Protein 2F9S (pdb70)

Solvent-accessible surface area: 12990 Å² total

B-factor: mean 15.51, std 6.54, range [7.56, 57.03]

Structure (mmCIF, N/CA/C/O backbone):
data_2F9S
#
_entry.id   2F9S
#
_cell.length_a   61.186
_cell.length_b   61.186
_cell.length_c   166.999
_cell.angle_alpha   90.00
_cell.angle_beta   90.00
_cell.angle_gamma   120.00
#
_symmetry.space_group_name_H-M   'P 65'
#
loop_
_entity.id
_entity.type
_entity.pdbx_description
1 polymer 'Thiol-disulfide oxidoreductase resA'
2 water water
#
loop_
_atom_site.group_PDB
_atom_site.id
_atom_site.type_symbol
_atom_site.label_atom_id
_atom_site.label_alt_id
_atom_site.label_comp_id
_atom_site.label_asym_id
_atom_site.label_entity_id
_atom_site.label_seq_id
_atom_site.pdbx_PDB_ins_code
_atom_site.Cartn_x
_atom_site.Cartn_y
_atom_site.Cartn_z
_atom_site.occupancy
_atom_site.B_iso_or_equiv
_atom_site.auth_seq_id
_atom_site.auth_comp_id
_atom_site.auth_asym_id
_atom_site.auth_atom_id
_atom_site.pdbx_PDB_model_num
ATOM 1 N N . GLU A 1 2 ? -12.006 26.239 20.302 1.00 25.35 38 GLU A N 1
ATOM 2 C CA . GLU A 1 2 ? -12.075 26.721 18.928 1.00 24.37 38 GLU A CA 1
ATOM 3 C C . GLU A 1 2 ? -12.327 25.575 17.955 1.00 23.13 38 GLU A C 1
ATOM 4 O O . GLU A 1 2 ? -11.975 24.427 18.242 1.00 24.35 38 GLU A O 1
ATOM 10 N N . GLY A 1 3 ? -12.925 25.873 16.823 1.00 21.50 39 GLY A N 1
ATOM 11 C CA . GLY A 1 3 ? -13.133 24.864 15.795 1.00 21.70 39 GLY A CA 1
ATOM 12 C C . GLY A 1 3 ? -14.329 23.975 16.047 1.00 22.30 39 GLY A C 1
ATOM 13 O O . GLY A 1 3 ? -15.019 24.092 17.071 1.00 23.23 39 GLY A O 1
ATOM 14 N N . SER A 1 4 ? -14.584 23.088 15.084 1.00 20.85 40 SER A N 1
ATOM 15 C CA . SER A 1 4 ? -15.605 22.057 15.194 1.00 22.19 40 SER A CA 1
ATOM 16 C C . SER A 1 4 ? -14.930 20.690 15.068 1.00 22.26 40 SER A C 1
ATOM 17 O O . SER A 1 4 ? -13.835 20.559 14.518 1.00 19.79 40 SER A O 1
ATOM 20 N N . ASP A 1 5 ? -15.591 19.651 15.554 1.00 24.60 41 ASP A N 1
ATOM 21 C CA . ASP A 1 5 ? -14.941 18.350 15.613 1.00 25.78 41 ASP A CA 1
ATOM 22 C C . ASP A 1 5 ? -14.796 17.763 14.210 1.00 23.82 41 ASP A C 1
ATOM 23 O O . ASP A 1 5 ? -15.761 17.772 13.447 1.00 24.34 41 ASP A O 1
ATOM 28 N N . ALA A 1 6 ? -13.579 17.310 13.880 1.00 20.79 42 ALA A N 1
ATOM 29 C CA . ALA A 1 6 ? -13.306 16.743 12.557 1.00 17.92 42 ALA A CA 1
ATOM 30 C C . ALA A 1 6 ? -13.754 15.285 12.569 1.00 16.38 42 ALA A C 1
ATOM 31 O O . ALA A 1 6 ? -13.236 14.499 13.379 1.00 17.50 42 ALA A O 1
ATOM 33 N N . PRO A 1 7 ? -14.697 14.910 11.712 1.00 15.25 43 PRO A N 1
ATOM 34 C CA . PRO A 1 7 ? -15.104 13.500 11.601 1.00 14.94 43 PRO A CA 1
ATOM 35 C C . PRO A 1 7 ? -13.903 12.585 11.372 1.00 14.94 43 PRO A C 1
ATOM 36 O O . PRO A 1 7 ? -13.106 12.784 10.440 1.00 15.45 43 PRO A O 1
ATOM 40 N N . ASN A 1 8 ? -13.787 11.569 12.211 1.00 15.19 44 ASN A N 1
ATOM 41 C CA . ASN A 1 8 ? -12.706 10.616 12.052 1.00 14.62 44 ASN A CA 1
ATOM 42 C C . ASN A 1 8 ? -13.002 9.747 10.848 1.00 14.12 44 ASN A C 1
ATOM 43 O O . ASN A 1 8 ? -14.153 9.592 10.435 1.00 15.86 44 ASN A O 1
ATOM 48 N N . PHE A 1 9 ? -11.950 9.209 10.254 1.00 12.52 45 PHE A N 1
ATOM 49 C CA . PHE A 1 9 ? -12.057 8.261 9.152 1.00 13.39 45 PHE A CA 1
ATOM 50 C C . PHE A 1 9 ? -10.838 7.360 9.105 1.00 13.01 45 PHE A C 1
ATOM 51 O O . PHE A 1 9 ? -9.792 7.717 9.642 1.00 12.39 45 PHE A O 1
ATOM 59 N N . VAL A 1 10 ? -10.978 6.233 8.425 1.00 13.44 46 VAL A N 1
ATOM 60 C CA . VAL A 1 10 ? -9.885 5.348 8.066 1.00 13.96 46 VAL A CA 1
ATOM 61 C C . VAL A 1 10 ? -9.994 5.086 6.565 1.00 14.32 46 VAL A C 1
ATOM 62 O O . VAL A 1 10 ? -11.022 4.598 6.102 1.00 15.60 46 VAL A O 1
ATOM 66 N N . LEU A 1 11 ? -8.956 5.421 5.801 1.00 12.79 47 LEU A N 1
ATOM 67 C CA . LEU A 1 11 ? -8.894 5.157 4.368 1.00 12.85 47 LEU A CA 1
ATOM 68 C C . LEU A 1 11 ? -7.529 4.617 4.001 1.00 13.86 47 LEU A C 1
ATOM 69 O O . LEU A 1 11 ? -6.600 4.822 4.742 1.00 15.59 47 LEU A O 1
ATOM 74 N N . GLU A 1 12 ? -7.434 3.933 2.868 1.00 13.92 48 GLU A N 1
ATOM 75 C CA . GLU A 1 12 ? -6.146 3.382 2.416 1.00 15.17 48 GLU A CA 1
ATOM 76 C C . GLU A 1 12 ? -5.440 4.289 1.415 1.00 13.10 48 GLU A C 1
ATOM 77 O O . GLU A 1 12 ? -6.085 4.953 0.635 1.00 14.58 48 GLU A O 1
ATOM 83 N N . ASP A 1 13 ? -4.110 4.256 1.410 1.00 14.39 49 ASP A N 1
ATOM 84 C CA . ASP A 1 13 ? -3.301 4.789 0.300 1.00 15.00 49 ASP A CA 1
ATOM 85 C C . ASP A 1 13 ? -3.210 3.803 -0.876 1.00 16.13 49 ASP A C 1
ATOM 86 O O . ASP A 1 13 ? -3.831 2.731 -0.835 1.00 15.58 49 ASP A O 1
ATOM 91 N N . THR A 1 14 ? -2.458 4.139 -1.932 1.00 15.83 50 THR A N 1
ATOM 92 C CA . THR A 1 14 ? -2.418 3.281 -3.128 1.00 16.86 50 THR A CA 1
ATOM 93 C C . THR A 1 14 ? -1.628 1.996 -2.904 1.00 17.02 50 THR A C 1
ATOM 94 O O . THR A 1 14 ? -1.678 1.097 -3.746 1.00 19.62 50 THR A O 1
ATOM 98 N N . ASN A 1 15 ? -0.908 1.916 -1.791 1.00 17.76 51 ASN A N 1
ATOM 99 C CA . ASN A 1 15 ? -0.242 0.679 -1.379 1.00 17.75 51 ASN A CA 1
ATOM 100 C C . ASN A 1 15 ? -1.019 -0.141 -0.351 1.00 18.17 51 ASN A C 1
ATOM 101 O O . ASN A 1 15 ? -0.484 -1.104 0.211 1.00 19.00 51 ASN A O 1
ATOM 106 N N . GLY A 1 16 ? -2.261 0.245 -0.081 1.00 17.75 52 GLY A N 1
ATOM 107 C CA . GLY A 1 16 ? -3.120 -0.474 0.841 1.00 18.01 52 GLY A CA 1
ATOM 108 C C . GLY A 1 16 ? -2.923 -0.178 2.309 1.00 18.07 52 GLY A C 1
ATOM 109 O O . GLY A 1 16 ? -3.564 -0.812 3.148 1.00 21.03 52 GLY A O 1
ATOM 110 N N . LYS A 1 17 ? -2.084 0.792 2.656 1.00 17.05 53 LYS A N 1
ATOM 111 C CA . LYS A 1 17 ? -1.867 1.172 4.038 1.00 17.41 53 LYS A CA 1
ATOM 112 C C . LYS A 1 17 ? -3.043 2.001 4.560 1.00 18.28 53 LYS A C 1
ATOM 113 O O . LYS A 1 17 ? -3.391 3.038 3.978 1.00 16.77 53 LYS A O 1
ATOM 119 N N . ARG A 1 18 ? -3.656 1.568 5.657 1.00 17.85 54 ARG A N 1
ATOM 120 C CA . ARG A 1 18 ? -4.727 2.317 6.304 1.00 18.61 54 ARG A CA 1
ATOM 121 C C . ARG A 1 18 ? -4.190 3.510 7.103 1.00 19.23 54 ARG A C 1
ATOM 122 O O . ARG A 1 18 ? -3.288 3.382 7.894 1.00 19.08 54 ARG A O 1
ATOM 130 N N . ILE A 1 19 ? -4.754 4.691 6.869 1.00 15.35 55 ILE A N 1
ATOM 131 C CA . ILE A 1 19 ? -4.463 5.934 7.579 1.00 15.72 55 ILE A CA 1
ATOM 132 C C . ILE A 1 19 ? -5.730 6.411 8.276 1.00 13.52 55 ILE A C 1
ATOM 133 O O . ILE A 1 19 ? -6.777 6.537 7.611 1.00 13.17 55 ILE A O 1
ATOM 138 N N . GLU A 1 20 ? -5.634 6.664 9.579 1.00 12.60 56 GLU A N 1
ATOM 139 C CA . GLU A 1 20 ? -6.758 7.090 10.406 1.00 13.21 56 GLU A CA 1
ATOM 140 C C . GLU A 1 20 ? -6.507 8.520 10.868 1.00 13.14 56 GLU A C 1
ATOM 141 O O . GLU A 1 20 ? -5.450 8.841 11.410 1.00 12.86 56 GLU A O 1
ATOM 147 N N . LEU A 1 21 ? -7.478 9.396 10.675 1.00 11.96 57 LEU A N 1
ATOM 148 C CA . LEU A 1 21 ? -7.287 10.803 10.950 1.00 12.50 57 LEU A CA 1
ATOM 149 C C . LEU A 1 21 ? -6.860 11.052 12.400 1.00 12.86 57 LEU A C 1
ATOM 150 O O . LEU A 1 21 ? -5.958 11.861 12.663 1.00 13.47 57 LEU A O 1
ATOM 155 N N . SER A 1 22 ? -7.491 10.385 13.352 1.00 13.72 58 SER A N 1
ATOM 156 C CA . SER A 1 22 ? -7.190 10.624 14.763 1.00 15.82 58 SER A CA 1
ATOM 157 C C . SER A 1 22 ? -5.748 10.239 15.108 1.00 14.53 58 SER A C 1
ATOM 158 O O . SER A 1 22 ? -5.205 10.722 16.112 1.00 14.72 58 SER A O 1
ATOM 161 N N . ASP A 1 23 ? -5.121 9.393 14.303 1.00 12.63 59 ASP A N 1
ATOM 162 C CA . ASP A 1 23 ? -3.709 9.045 14.496 1.00 13.35 59 ASP A CA 1
ATOM 163 C C . ASP A 1 23 ? -2.759 10.215 14.223 1.00 12.07 59 ASP A C 1
ATOM 164 O O . ASP A 1 23 ? -1.583 10.148 14.565 1.00 12.72 59 ASP A O 1
ATOM 169 N N . LEU A 1 24 ? -3.277 11.250 13.581 1.00 11.99 60 LEU A N 1
ATOM 170 C CA . LEU A 1 24 ? -2.516 12.464 13.292 1.00 11.79 60 LEU A CA 1
ATOM 171 C C . LEU A 1 24 ? -2.762 13.572 14.305 1.00 12.21 60 LEU A C 1
ATOM 172 O O . LEU A 1 24 ? -2.271 14.703 14.142 1.00 12.51 60 LEU A O 1
ATOM 177 N N . LYS A 1 25 ? -3.489 13.294 15.386 1.00 12.89 61 LYS A N 1
ATOM 178 C CA . LYS A 1 25 ? -3.629 14.283 16.445 1.00 15.26 61 LYS A CA 1
ATOM 179 C C . LYS A 1 25 ? -2.231 14.694 16.947 1.00 13.40 61 LYS A C 1
ATOM 180 O O . LYS A 1 25 ? -1.281 13.903 16.924 1.00 12.95 61 LYS A O 1
ATOM 191 N N . GLY A 1 26 ? -2.096 15.960 17.322 1.00 12.35 62 GLY A N 1
ATOM 192 C CA . GLY A 1 26 ? -0.826 16.532 17.726 1.00 12.25 62 GLY A CA 1
ATOM 193 C C . GLY A 1 26 ? -0.044 17.187 16.605 1.00 11.95 62 GLY A C 1
ATOM 194 O O . GLY A 1 26 ? 0.885 17.945 16.862 1.00 12.58 62 GLY A O 1
ATOM 195 N N . LYS A 1 27 ? -0.425 16.907 15.362 1.00 12.13 63 LYS A N 1
ATOM 196 C CA . LYS A 1 27 ? 0.090 17.608 14.195 1.00 11.81 63 LYS A CA 1
ATOM 197 C C . LYS A 1 27 ? -1.065 18.396 13.593 1.00 11.07 63 LYS A C 1
ATOM 198 O O . LYS A 1 27 ? -2.232 18.061 13.759 1.00 11.70 63 LYS A O 1
ATOM 208 N N . GLY 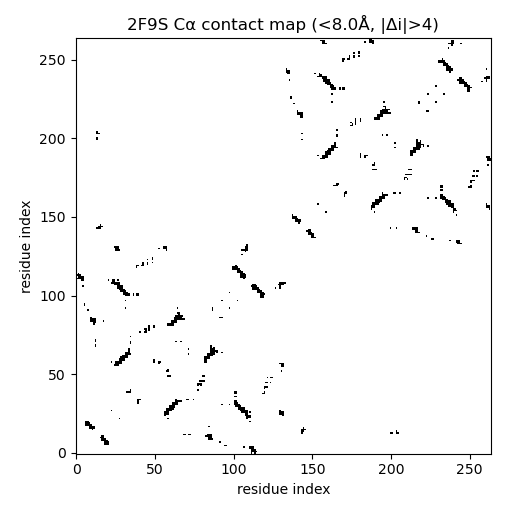A 1 28 ? -0.745 19.449 12.854 1.00 10.32 64 GLY A N 1
ATOM 209 C CA . GLY A 1 28 ? -1.737 20.093 12.011 1.00 10.47 64 GLY A CA 1
ATOM 210 C C . GLY A 1 28 ? -1.998 19.208 10.804 1.00 11.03 64 GLY A C 1
ATOM 211 O O . GLY A 1 28 ? -1.094 18.516 10.348 1.00 11.53 64 GLY A O 1
ATOM 212 N N . VAL A 1 29 ? -3.244 19.149 10.355 1.00 9.65 65 VAL A N 1
ATOM 213 C CA . VAL A 1 29 ? -3.594 18.379 9.167 1.00 10.01 65 VAL A CA 1
ATOM 214 C C . VAL A 1 29 ? -4.255 19.270 8.128 1.00 10.03 65 VAL A C 1
ATOM 215 O O . VAL A 1 29 ? -5.269 19.903 8.382 1.00 9.84 65 VAL A O 1
ATOM 219 N N . PHE A 1 30 ? -3.665 19.284 6.936 1.00 9.27 66 PHE A N 1
ATOM 220 C CA . PHE A 1 30 ? -4.176 19.927 5.747 1.00 9.12 66 PHE A CA 1
ATOM 221 C C . PHE A 1 30 ? -4.913 18.854 4.934 1.00 8.53 66 PHE A C 1
ATOM 222 O O . PHE A 1 30 ? -4.287 18.033 4.277 1.00 9.19 66 PHE A O 1
ATOM 230 N N . LEU A 1 31 ? -6.230 18.810 5.075 1.00 8.95 67 LEU A N 1
ATOM 231 C CA . LEU A 1 31 ? -7.089 17.754 4.547 1.00 9.32 67 LEU A CA 1
ATOM 232 C C . LEU A 1 31 ? -7.722 18.229 3.259 1.00 9.16 67 LEU A C 1
ATOM 233 O O . LEU A 1 31 ? -8.619 19.077 3.294 1.00 9.79 67 LEU A O 1
ATOM 238 N N . ASN A 1 32 ? -7.280 17.729 2.114 1.00 8.96 68 ASN A N 1
ATOM 239 C CA . ASN A 1 32 ? -7.652 18.251 0.797 1.00 9.42 68 ASN A CA 1
ATOM 240 C C . ASN A 1 32 ? -8.405 17.215 -0.003 1.00 9.80 68 ASN A C 1
ATOM 241 O O . ASN A 1 32 ? -7.866 16.106 -0.215 1.00 11.51 68 ASN A O 1
ATOM 246 N N . PHE A 1 33 ? -9.611 17.516 -0.443 1.00 9.36 69 PHE A N 1
ATOM 247 C CA . PHE A 1 33 ? -10.404 16.647 -1.306 1.00 9.15 69 PHE A CA 1
ATOM 248 C C . PHE A 1 33 ? -10.207 17.021 -2.759 1.00 9.54 69 PHE A C 1
ATOM 249 O O . PHE A 1 33 ? -10.315 18.184 -3.118 1.00 10.13 69 PHE A O 1
ATOM 257 N N . TRP A 1 34 ? -9.944 16.012 -3.592 1.00 9.30 70 TRP A N 1
ATOM 258 C CA . TRP A 1 34 ? -9.535 16.244 -4.973 1.00 8.64 70 TRP A CA 1
ATOM 259 C C . TRP A 1 34 ? -9.918 15.096 -5.906 1.00 9.42 70 TRP A C 1
ATOM 260 O O . TRP A 1 34 ? -10.212 14.001 -5.457 1.00 9.71 70 TRP A O 1
ATOM 271 N N . GLY A 1 35 ? -9.840 15.364 -7.200 1.00 9.45 71 GLY A N 1
ATOM 272 C CA . GLY A 1 35 ? -10.007 14.349 -8.240 1.00 9.27 71 GLY A CA 1
ATOM 273 C C . GLY A 1 35 ? -9.038 14.602 -9.384 1.00 10.03 71 GLY A C 1
ATOM 274 O O . GLY A 1 35 ? -8.610 15.742 -9.594 1.00 10.67 71 GLY A O 1
ATOM 275 N N . THR A 1 36 ? -8.712 13.565 -10.160 1.00 10.64 72 THR A N 1
ATOM 276 C CA . THR A 1 36 ? -7.646 13.682 -11.179 1.00 11.68 72 THR A CA 1
ATOM 277 C C . THR A 1 36 ? -8.055 14.528 -12.373 1.00 12.28 72 THR A C 1
ATOM 278 O O . THR A 1 36 ? -7.189 14.993 -13.112 1.00 14.18 72 THR A O 1
ATOM 282 N N . TRP A 1 37 ? -9.354 14.667 -12.578 1.00 12.19 73 TRP A N 1
ATOM 283 C CA A TRP A 1 37 ? -9.894 15.389 -13.716 0.50 13.88 73 TRP A CA 1
ATOM 284 C CA B TRP A 1 37 ? -9.921 15.418 -13.714 0.50 12.87 73 TRP A CA 1
ATOM 285 C C . TRP A 1 37 ? -10.020 16.897 -13.427 1.00 14.42 73 TRP A C 1
ATOM 286 O O . TRP A 1 37 ? -10.271 17.684 -14.344 1.00 15.89 73 TRP A O 1
ATOM 307 N N . CYS A 1 38 ? -9.854 17.275 -12.157 1.00 13.80 74 CYS A N 1
ATOM 308 C CA . CYS A 1 38 ? -10.180 18.605 -11.660 1.00 15.24 74 CYS A CA 1
ATOM 309 C C . CYS A 1 38 ? -9.063 19.611 -11.905 1.00 15.32 74 CYS A C 1
ATOM 310 O O . CYS A 1 38 ? -8.008 19.525 -11.299 1.00 14.48 74 CYS A O 1
ATOM 315 N N . GLU A 1 39 ? -9.306 20.569 -12.795 1.00 15.07 75 GLU A N 1
ATOM 316 C CA . GLU A 1 39 ? -8.311 21.575 -13.140 1.00 15.43 75 GLU A CA 1
ATOM 317 C C . GLU A 1 39 ? -7.877 22.415 -11.945 1.00 14.24 75 GLU A C 1
ATOM 318 O O . GLU A 1 39 ? -6.676 22.579 -11.759 1.00 13.48 75 GLU A O 1
ATOM 329 N N . PRO A 1 40 ? -8.802 22.942 -11.137 1.00 13.85 76 PRO A N 1
ATOM 330 C CA . PRO A 1 40 ? -8.368 23.687 -9.942 1.00 14.91 76 PRO A CA 1
ATOM 331 C C . PRO A 1 40 ? -7.560 22.843 -8.963 1.00 15.08 76 PRO A C 1
ATOM 332 O O . PRO A 1 40 ? -6.741 23.390 -8.223 1.00 15.61 76 PRO A O 1
ATOM 336 N N . CYS A 1 41 ? -7.764 21.525 -8.958 1.00 14.70 77 CYS A N 1
ATOM 337 C CA . CYS A 1 41 ? -6.926 20.647 -8.143 1.00 15.80 77 CYS A CA 1
ATOM 338 C C . CYS A 1 41 ? -5.534 20.508 -8.734 1.00 14.87 77 CYS A C 1
ATOM 339 O O . CYS A 1 41 ? -4.545 20.620 -8.029 1.00 15.83 77 CYS A O 1
ATOM 342 N N . LYS A 1 42 ? -5.442 20.250 -10.041 1.00 14.44 78 LYS A N 1
ATOM 343 C CA . LYS A 1 42 ? -4.154 20.147 -10.726 1.00 15.22 78 LYS A CA 1
ATOM 344 C C . LYS A 1 42 ? -3.291 21.399 -10.553 1.00 14.93 78 LYS A C 1
ATOM 345 O O . LYS A 1 42 ? -2.067 21.306 -10.453 1.00 16.55 78 LYS A O 1
ATOM 351 N N . LYS A 1 43 ? -3.921 22.565 -10.546 1.00 14.12 79 LYS A N 1
ATOM 352 C CA . LYS A 1 43 ? -3.176 23.818 -10.426 1.00 15.11 79 LYS A CA 1
ATOM 353 C C . LYS A 1 43 ? -2.490 23.907 -9.059 1.00 14.99 79 LYS A C 1
ATOM 354 O O . LYS A 1 43 ? -1.350 24.363 -8.955 1.00 14.69 79 LYS A O 1
ATOM 364 N N . GLU A 1 44 ? -3.156 23.443 -8.011 1.00 12.93 80 GLU A N 1
ATOM 365 C CA . GLU A 1 44 ? -2.624 23.644 -6.661 1.00 13.33 80 GLU A CA 1
ATOM 366 C C . GLU A 1 44 ? -1.720 22.518 -6.148 1.00 11.59 80 GLU A C 1
ATOM 367 O O . GLU A 1 44 ? -0.960 22.723 -5.204 1.00 11.14 80 GLU A O 1
ATOM 373 N N . PHE A 1 45 ? -1.770 21.328 -6.751 1.00 11.63 81 PHE A N 1
ATOM 374 C CA . PHE A 1 45 ? -0.931 20.237 -6.288 1.00 12.32 81 PHE A CA 1
ATOM 375 C C . PHE A 1 45 ? 0.587 20.526 -6.244 1.00 13.11 81 PHE A C 1
ATOM 376 O O . PHE A 1 45 ? 1.232 20.173 -5.264 1.00 12.34 81 PHE A O 1
ATOM 384 N N . PRO A 1 46 ? 1.162 21.138 -7.281 1.00 14.26 82 PRO A N 1
ATOM 385 C CA . PRO A 1 46 ? 2.581 21.540 -7.227 1.00 13.45 82 PRO A CA 1
ATOM 386 C C . PRO A 1 46 ? 2.911 22.472 -6.060 1.00 13.25 82 PRO A C 1
ATOM 387 O O . PRO A 1 46 ? 3.994 22.367 -5.463 1.00 14.26 82 PRO A O 1
ATOM 391 N N . TYR A 1 47 ? 1.980 23.361 -5.735 1.00 11.78 83 TYR A N 1
ATOM 392 C CA . TYR A 1 47 ? 2.152 24.291 -4.620 1.00 11.24 83 TYR A CA 1
ATOM 393 C C . TYR A 1 47 ? 2.152 23.560 -3.277 1.00 10.69 83 TYR A C 1
ATOM 394 O O . TYR A 1 47 ? 2.962 23.849 -2.393 1.00 10.99 83 TYR A O 1
ATOM 414 N N . ALA A 1 49 ? 3.013 20.454 -2.812 1.00 11.36 85 ALA A N 1
ATOM 415 C CA . ALA A 1 49 ? 4.267 19.699 -2.729 1.00 12.59 85 ALA A CA 1
ATOM 416 C C . ALA A 1 49 ? 5.434 20.586 -2.324 1.00 13.34 85 ALA A C 1
ATOM 417 O O . ALA A 1 49 ? 6.243 20.190 -1.480 1.00 13.76 85 ALA A O 1
ATOM 419 N N . ASN A 1 50 ? 5.510 21.779 -2.908 1.00 12.31 86 ASN A N 1
ATOM 420 C CA . ASN A 1 50 ? 6.605 22.704 -2.593 1.00 13.90 86 ASN A CA 1
ATOM 421 C C . ASN A 1 50 ? 6.575 23.117 -1.130 1.00 13.46 86 ASN A C 1
ATOM 422 O O . ASN A 1 50 ? 7.612 23.177 -0.473 1.00 15.55 86 ASN A O 1
ATOM 431 N N . GLN A 1 51 ? 5.392 23.456 -0.631 1.00 12.16 87 GLN A N 1
ATOM 432 C CA . GLN A 1 51 ? 5.238 23.852 0.762 1.00 12.34 87 GLN A CA 1
ATOM 433 C C . GLN A 1 51 ? 5.400 22.710 1.756 1.00 12.99 87 GLN A C 1
ATOM 434 O O . GLN A 1 51 ? 5.837 22.935 2.886 1.00 14.37 87 GLN A O 1
ATOM 440 N N . TYR A 1 52 ? 5.051 21.491 1.354 1.00 13.64 88 TYR A N 1
ATOM 441 C CA . TYR A 1 52 ? 5.224 20.330 2.220 1.00 13.71 88 TYR A CA 1
ATOM 442 C C . TYR A 1 52 ? 6.694 20.160 2.598 1.00 16.22 88 TYR A C 1
ATOM 443 O O . TYR A 1 52 ? 6.994 19.791 3.710 1.00 16.78 88 TYR A O 1
ATOM 452 N N . LYS A 1 53 ? 7.599 20.490 1.684 1.00 17.38 89 LYS A N 1
ATOM 453 C CA . LYS A 1 53 ? 9.034 20.430 1.993 1.00 18.45 89 LYS A CA 1
ATOM 454 C C . LYS A 1 53 ? 9.434 21.304 3.189 1.00 19.45 89 LYS A C 1
ATOM 455 O O . LYS A 1 53 ? 10.397 20.987 3.888 1.00 20.05 89 LYS A O 1
ATOM 461 N N . HIS A 1 54 ? 8.715 22.404 3.403 1.00 18.80 90 HIS A N 1
ATOM 462 C CA . HIS A 1 54 ? 8.988 23.370 4.476 1.00 18.81 90 HIS A CA 1
ATOM 463 C C . HIS A 1 54 ? 8.267 23.058 5.794 1.00 18.57 90 HIS A C 1
ATOM 464 O O . HIS A 1 54 ? 8.762 23.384 6.870 1.00 19.66 90 HIS A O 1
ATOM 471 N N . PHE A 1 55 ? 7.079 22.457 5.709 1.00 16.05 91 PHE A N 1
ATOM 472 C CA . PHE A 1 55 ? 6.194 22.309 6.869 1.00 15.85 91 PHE A CA 1
ATOM 473 C C . PHE A 1 55 ? 6.151 20.914 7.536 1.00 16.20 91 PHE A C 1
ATOM 474 O O . PHE A 1 55 ? 5.705 20.802 8.684 1.00 16.88 91 PHE A O 1
ATOM 482 N N . LYS A 1 56 ? 6.616 19.865 6.866 1.00 18.14 92 LYS A N 1
ATOM 483 C CA . LYS A 1 56 ? 6.667 18.547 7.541 1.00 19.69 92 LYS A CA 1
ATOM 484 C C . LYS A 1 56 ? 7.464 18.592 8.857 1.00 18.84 92 LYS A C 1
ATOM 485 O O . LYS A 1 56 ? 7.033 18.028 9.868 1.00 19.02 92 LYS A O 1
ATOM 496 N N . SER A 1 57 ? 8.603 19.285 8.850 1.00 17.35 93 SER A N 1
ATOM 497 C CA . SER A 1 57 ? 9.460 19.430 10.039 1.00 16.47 93 SER A CA 1
ATOM 498 C C . SER A 1 57 ? 8.934 20.419 11.093 1.00 15.08 93 SER A C 1
ATOM 499 O O . SER A 1 57 ? 9.521 20.594 12.154 1.00 14.10 93 SER A O 1
ATOM 502 N N . GLN A 1 58 ? 7.812 21.064 10.792 1.00 13.55 94 GLN A N 1
ATOM 503 C CA . GLN A 1 58 ? 7.112 21.900 11.740 1.00 14.02 94 GLN A CA 1
ATOM 504 C C . GLN A 1 58 ? 5.841 21.234 12.263 1.00 12.01 94 GLN A C 1
ATOM 505 O O . GLN A 1 58 ? 5.056 21.872 12.969 1.00 13.50 94 GLN A O 1
ATOM 511 N N . GLY A 1 59 ? 5.647 19.960 11.936 1.00 12.23 95 GLY A N 1
ATOM 512 C CA . GLY A 1 59 ? 4.517 19.210 12.447 1.00 12.36 95 GLY A CA 1
ATOM 513 C C . GLY A 1 59 ? 3.196 19.401 11.731 1.00 11.45 95 GLY A C 1
ATOM 514 O O . GLY A 1 59 ? 2.154 19.272 12.357 1.00 12.06 95 GLY A O 1
ATOM 515 N N . VAL A 1 60 ? 3.238 19.652 10.426 1.00 10.82 96 VAL A N 1
ATOM 516 C CA . VAL A 1 60 ? 2.035 19.665 9.584 1.00 10.96 96 VAL A CA 1
ATOM 517 C C . VAL A 1 60 ? 2.076 18.459 8.647 1.00 10.96 96 VAL A C 1
ATOM 518 O O . VAL A 1 60 ? 3.111 18.146 8.046 1.00 14.14 96 VAL A O 1
ATOM 522 N N . GLU A 1 61 ? 0.946 17.769 8.550 1.00 10.03 97 GLU A N 1
ATOM 523 C CA . GLU A 1 61 ? 0.769 16.675 7.615 1.00 12.73 97 GLU A CA 1
ATOM 524 C C . GLU A 1 61 ? -0.294 17.041 6.597 1.00 11.84 97 GLU A C 1
ATOM 525 O O . GLU A 1 61 ? -1.226 17.750 6.930 1.00 12.39 97 GLU A O 1
ATOM 531 N N . ILE A 1 62 ? -0.123 16.615 5.351 1.00 10.90 98 ILE A N 1
ATOM 532 C CA . ILE A 1 62 ? -1.179 16.676 4.349 1.00 11.55 98 ILE A CA 1
ATOM 533 C C . ILE A 1 62 ? -1.838 15.324 4.233 1.00 11.23 98 ILE A C 1
ATOM 534 O O . ILE A 1 62 ? -1.150 14.283 4.208 1.00 12.60 98 ILE A O 1
ATOM 539 N N . VAL A 1 63 ? -3.145 15.292 4.136 1.00 10.32 99 VAL A N 1
ATOM 540 C CA . VAL A 1 63 ? -3.870 14.083 3.745 1.00 9.94 99 VAL A CA 1
ATOM 541 C C . VAL A 1 63 ? -4.736 14.498 2.564 1.00 10.07 99 VAL A C 1
ATOM 542 O O . VAL A 1 63 ? -5.688 15.281 2.703 1.00 10.09 99 VAL A O 1
ATOM 546 N N . ALA A 1 64 ? -4.384 14.023 1.368 1.00 9.25 100 ALA A N 1
ATOM 547 C CA . ALA A 1 64 ? -5.092 14.373 0.153 1.00 9.26 100 ALA A CA 1
ATOM 548 C C . ALA A 1 64 ? -6.035 13.235 -0.198 1.00 9.10 100 ALA A C 1
ATOM 549 O O . ALA A 1 64 ? -5.594 12.160 -0.634 1.00 10.01 100 ALA A O 1
ATOM 551 N N . VAL A 1 65 ? -7.325 13.455 0.003 1.00 8.98 101 VAL A N 1
ATOM 552 C CA . VAL A 1 65 ? -8.370 12.439 -0.161 1.00 9.49 101 VAL A CA 1
ATOM 553 C C . VAL A 1 65 ? -8.892 12.484 -1.585 1.00 9.32 101 VAL A C 1
ATOM 554 O O . VAL A 1 65 ? -9.544 13.460 -1.992 1.00 9.44 101 VAL A O 1
ATOM 558 N N . ASN A 1 66 ? -8.582 11.445 -2.355 1.00 9.48 102 ASN A N 1
ATOM 559 C CA . ASN A 1 66 ? -9.092 11.314 -3.695 1.00 9.72 102 ASN A CA 1
ATOM 560 C C . ASN A 1 66 ? -10.550 10.846 -3.672 1.00 9.20 102 ASN A C 1
ATOM 561 O O . ASN A 1 66 ? -10.882 9.887 -2.975 1.00 10.66 102 ASN A O 1
ATOM 566 N N . VAL A 1 67 ? -11.377 11.482 -4.486 1.00 10.44 103 VAL A N 1
ATOM 567 C CA . VAL A 1 67 ? -12.807 11.198 -4.500 1.00 11.77 103 VAL A CA 1
ATOM 568 C C . VAL A 1 67 ? -13.132 10.126 -5.545 1.00 12.32 103 VAL A C 1
ATOM 569 O O . VAL A 1 67 ? -13.343 10.432 -6.725 1.00 15.12 103 VAL A O 1
ATOM 576 N N . GLY A 1 68 ? -13.079 8.871 -5.117 1.00 12.17 104 GLY A N 1
ATOM 577 C CA . GLY A 1 68 ? -13.698 7.776 -5.843 1.00 13.06 104 GLY A CA 1
ATOM 578 C C . GLY A 1 68 ? -12.915 7.075 -6.932 1.00 12.10 104 GLY A C 1
ATOM 579 O O . GLY A 1 68 ? -13.410 6.086 -7.478 1.00 12.57 104 GLY A O 1
ATOM 580 N N . GLU A 1 69 ? -11.714 7.519 -7.257 1.00 10.46 105 GLU A N 1
ATOM 581 C CA . GLU A 1 69 ? -10.954 6.956 -8.377 1.00 10.64 105 GLU A CA 1
ATOM 582 C C . GLU A 1 69 ? -10.086 5.755 -7.979 1.00 11.19 105 GLU A C 1
ATOM 583 O O . GLU A 1 69 ? -9.953 5.448 -6.799 1.00 12.76 105 GLU A O 1
ATOM 589 N N . SER A 1 70 ? -9.558 5.060 -8.983 1.00 10.51 106 SER A N 1
ATOM 590 C CA . SER A 1 70 ? -8.829 3.810 -8.783 1.00 10.24 106 SER A CA 1
ATOM 591 C C . SER A 1 70 ? -7.396 4.028 -8.323 1.00 11.33 106 SER A C 1
ATOM 592 O O . SER A 1 70 ? -6.829 5.103 -8.489 1.00 11.25 106 SER A O 1
ATOM 595 N N . LYS A 1 71 ? -6.778 2.971 -7.831 1.00 11.72 107 LYS A N 1
ATOM 596 C CA . LYS A 1 71 ? -5.392 3.005 -7.439 1.00 11.83 107 LYS A CA 1
ATOM 597 C C . LYS A 1 71 ? -4.499 3.427 -8.596 1.00 11.52 107 LYS A C 1
ATOM 598 O O . LYS A 1 71 ? -3.579 4.242 -8.394 1.00 11.25 107 LYS A O 1
ATOM 604 N N . ILE A 1 72 ? -4.677 2.890 -9.800 1.00 10.29 108 ILE A N 1
ATOM 605 C CA . ILE A 1 72 ? -3.789 3.243 -10.889 1.00 10.07 108 ILE A CA 1
ATOM 606 C C . ILE A 1 72 ? -3.971 4.700 -11.305 1.00 9.58 108 ILE A C 1
ATOM 607 O O . ILE A 1 72 ? -3.002 5.387 -11.612 1.00 10.15 108 ILE A O 1
ATOM 612 N N . ALA A 1 73 ? -5.207 5.177 -11.357 1.00 9.82 109 ALA A N 1
ATOM 613 C CA . ALA A 1 73 ? -5.433 6.565 -11.749 1.00 8.91 109 ALA A CA 1
ATOM 614 C C . ALA A 1 73 ? -4.754 7.508 -10.742 1.00 8.91 109 ALA A C 1
ATOM 615 O O . ALA A 1 73 ? -4.101 8.481 -11.123 1.00 8.37 109 ALA A O 1
ATOM 617 N N . VAL A 1 74 ? -4.875 7.195 -9.464 1.00 8.79 110 VAL A N 1
ATOM 618 C CA . VAL A 1 74 ? -4.290 8.022 -8.412 1.00 9.44 110 VAL A CA 1
ATOM 619 C C . VAL A 1 74 ? -2.771 7.914 -8.419 1.00 8.85 110 VAL A C 1
ATOM 620 O O . VAL A 1 74 ? -2.065 8.929 -8.316 1.00 8.84 110 VAL A O 1
ATOM 624 N N . HIS A 1 75 ? -2.218 6.709 -8.585 1.00 8.64 111 HIS A N 1
ATOM 625 C CA . HIS A 1 75 ? -0.782 6.511 -8.716 1.00 8.27 111 HIS A CA 1
ATOM 626 C C . HIS A 1 75 ? -0.226 7.386 -9.845 1.00 7.80 111 HIS A C 1
ATOM 627 O O . HIS A 1 75 ? 0.788 8.081 -9.697 1.00 7.68 111 HIS A O 1
ATOM 634 N N . ASN A 1 76 ? -0.834 7.303 -11.028 1.00 8.03 112 ASN A N 1
ATOM 635 C CA . ASN A 1 76 ? -0.346 8.047 -12.177 1.00 7.56 112 ASN A CA 1
ATOM 636 C C . ASN A 1 76 ? -0.359 9.548 -11.931 1.00 7.57 112 ASN A C 1
ATOM 637 O O . ASN A 1 76 ? 0.594 10.248 -12.289 1.00 7.96 112 ASN A O 1
ATOM 642 N N . PHE A 1 77 ? -1.423 10.032 -11.308 1.00 8.19 113 PHE A N 1
ATOM 643 C CA . PHE A 1 77 ? -1.520 11.448 -10.959 1.00 8.56 113 PHE A CA 1
ATOM 644 C C . PHE A 1 77 ? -0.400 11.857 -9.996 1.00 8.45 113 PHE A C 1
ATOM 645 O O . PHE A 1 77 ? 0.277 12.876 -10.178 1.00 8.82 113 PHE A O 1
ATOM 661 N N . LYS A 1 79 ? 2.492 10.539 -9.460 1.00 8.11 115 LYS A N 1
ATOM 662 C CA . LYS A 1 79 ? 3.786 10.557 -10.128 1.00 9.13 115 LYS A CA 1
ATOM 663 C C . LYS A 1 79 ? 3.937 11.753 -11.056 1.00 8.73 115 LYS A C 1
ATOM 664 O O . LYS A 1 79 ? 5.003 12.349 -11.133 1.00 9.78 115 LYS A O 1
ATOM 670 N N . SER A 1 80 ? 2.869 12.113 -11.747 1.00 9.43 116 SER A N 1
ATOM 671 C CA . SER A 1 80 ? 2.885 13.237 -12.695 1.00 11.29 116 SER A CA 1
ATOM 672 C C . SER A 1 80 ? 3.062 14.577 -11.990 1.00 11.00 116 SER A C 1
ATOM 673 O O . SER A 1 80 ? 3.664 15.482 -12.540 1.00 13.08 116 SER A O 1
ATOM 676 N N . TYR A 1 81 ? 2.567 14.691 -10.763 1.00 11.35 117 TYR A N 1
ATOM 677 C CA . TYR A 1 81 ? 2.557 15.965 -10.039 1.00 13.22 117 TYR A CA 1
ATOM 678 C C . TYR A 1 81 ? 3.556 16.028 -8.890 1.00 13.51 117 TYR A C 1
ATOM 679 O O . TYR A 1 81 ? 3.548 16.996 -8.121 1.00 16.75 117 TYR A O 1
ATOM 688 N N . GLY A 1 82 ? 4.440 15.041 -8.790 1.00 12.95 118 GLY A N 1
ATOM 689 C CA . GLY A 1 82 ? 5.521 15.050 -7.819 1.00 12.49 118 GLY A CA 1
ATOM 690 C C . GLY A 1 82 ? 5.054 14.999 -6.371 1.00 12.17 118 GLY A C 1
ATOM 691 O O . GLY A 1 82 ? 5.625 15.663 -5.502 1.00 13.32 118 GLY A O 1
ATOM 692 N N . VAL A 1 83 ? 4.044 14.179 -6.105 1.00 11.06 119 VAL A N 1
ATOM 693 C CA . VAL A 1 83 ? 3.433 14.097 -4.787 1.00 11.41 119 VAL A CA 1
ATOM 694 C C . VAL A 1 83 ? 4.314 13.369 -3.786 1.00 13.41 119 VAL A C 1
ATOM 695 O O . VAL A 1 83 ? 4.630 12.187 -3.967 1.00 16.97 119 VAL A O 1
ATOM 699 N N . ASN A 1 84 ? 4.649 14.081 -2.720 1.00 12.12 120 ASN A N 1
ATOM 700 C CA A ASN A 1 84 ? 5.526 13.559 -1.674 0.20 12.64 120 ASN A CA 1
ATOM 701 C CA B ASN A 1 84 ? 5.552 13.662 -1.670 0.80 13.42 120 ASN A CA 1
ATOM 702 C C . ASN A 1 84 ? 4.841 13.512 -0.322 1.00 12.75 120 ASN A C 1
ATOM 703 O O . ASN A 1 84 ? 5.496 13.382 0.711 1.00 16.73 120 ASN A O 1
ATOM 712 N N . PHE A 1 85 ? 3.511 13.588 -0.327 1.00 10.55 121 PHE A N 1
ATOM 713 C CA . PHE A 1 85 ? 2.698 13.572 0.895 1.00 10.41 121 PHE A CA 1
ATOM 714 C C . PHE A 1 85 ? 1.628 12.484 0.821 1.00 9.44 121 PHE A C 1
ATOM 715 O O . PHE A 1 85 ? 1.341 11.970 -0.265 1.00 10.79 121 PHE A O 1
ATOM 723 N N . PRO A 1 86 ? 1.013 12.129 1.944 1.00 9.47 122 PRO A N 1
ATOM 724 C CA . PRO A 1 86 ? -0.015 11.091 1.955 1.00 10.02 122 PRO A CA 1
ATOM 725 C C . PRO A 1 86 ? -1.225 11.375 1.075 1.00 10.14 122 PRO A C 1
ATOM 726 O O . PRO A 1 86 ? -1.792 12.461 1.141 1.00 9.97 122 PRO A O 1
ATOM 730 N N . VAL A 1 87 ? -1.637 10.372 0.314 1.00 10.20 123 VAL A N 1
ATOM 731 C CA . VAL A 1 87 ? -2.819 10.401 -0.517 1.00 9.35 123 VAL A CA 1
ATOM 732 C C . VAL A 1 87 ? -3.638 9.181 -0.179 1.00 9.65 123 VAL A C 1
ATOM 733 O O . VAL A 1 87 ? -3.095 8.079 -0.163 1.00 11.21 123 VAL A O 1
ATOM 737 N N . VAL A 1 88 ? -4.919 9.348 0.092 1.00 9.43 124 VAL A N 1
ATOM 738 C CA . VAL A 1 88 ? -5.812 8.231 0.416 1.00 10.14 124 VAL A CA 1
ATOM 739 C C . VAL A 1 88 ? -6.999 8.199 -0.533 1.00 10.85 124 VAL A C 1
ATOM 740 O O . VAL A 1 88 ? -7.328 9.177 -1.186 1.00 11.21 124 VAL A O 1
ATOM 744 N N . LEU A 1 89 ? -7.633 7.037 -0.601 1.00 11.70 125 LEU A N 1
ATOM 745 C CA . LEU A 1 89 ? -8.685 6.762 -1.575 1.00 12.01 125 LEU A CA 1
ATOM 746 C C . LEU A 1 89 ? -10.065 6.672 -0.912 1.00 11.42 125 LEU A C 1
ATOM 747 O O . LEU A 1 89 ? -10.357 5.698 -0.188 1.00 13.61 125 LEU A O 1
ATOM 756 N N . ASP A 1 90 ? -10.910 7.673 -1.132 1.00 12.37 126 ASP A N 1
ATOM 757 C CA . ASP A 1 90 ? -12.297 7.653 -0.652 1.00 12.80 126 ASP A CA 1
ATOM 758 C C . ASP A 1 90 ? -13.137 6.929 -1.702 1.00 13.67 126 ASP A C 1
ATOM 759 O O . ASP A 1 90 ? -13.907 7.525 -2.451 1.00 14.89 126 ASP A O 1
ATOM 764 N N . THR A 1 91 ? -12.981 5.626 -1.718 1.00 15.35 127 THR A N 1
ATOM 765 C CA . THR A 1 91 ? -13.476 4.816 -2.814 1.00 17.14 127 THR A CA 1
ATOM 766 C C . THR A 1 91 ? -14.999 4.850 -2.962 1.00 17.58 127 THR A C 1
ATOM 767 O O . THR A 1 91 ? -15.515 4.794 -4.092 1.00 18.95 127 THR A O 1
ATOM 773 N N . ASP A 1 92 ? -15.712 4.948 -1.847 1.00 17.88 128 ASP A N 1
ATOM 774 C CA . ASP A 1 92 ? -17.183 4.966 -1.883 1.00 18.76 128 ASP A CA 1
ATOM 775 C C . ASP A 1 92 ? -17.800 6.302 -1.469 1.00 18.89 128 ASP A C 1
ATOM 776 O O . ASP A 1 92 ? -18.982 6.371 -1.164 1.00 19.34 128 ASP A O 1
ATOM 785 N N . ARG A 1 93 ? -16.986 7.355 -1.453 1.00 17.24 129 ARG A N 1
ATOM 786 C CA . ARG A 1 93 ? -17.427 8.716 -1.125 1.00 18.93 129 ARG A CA 1
ATOM 787 C C . ARG A 1 93 ? -17.971 8.874 0.298 1.00 16.87 129 ARG A C 1
ATOM 788 O O . ARG A 1 93 ? -18.628 9.858 0.597 1.00 16.96 129 ARG A O 1
ATOM 796 N N . GLN A 1 94 ? -17.658 7.962 1.210 1.00 16.62 130 GLN A N 1
ATOM 797 C CA . GLN A 1 94 ? -18.181 8.076 2.570 1.00 17.96 130 GLN A CA 1
ATOM 798 C C . GLN A 1 94 ? -17.546 9.251 3.306 1.00 15.68 130 GLN A C 1
ATOM 799 O O . GLN A 1 94 ? -18.201 9.923 4.087 1.00 15.62 130 GLN A O 1
ATOM 805 N N . VAL A 1 95 ? -16.265 9.486 3.081 1.00 14.16 131 VAL A N 1
ATOM 806 C CA . VAL A 1 95 ? -15.597 10.579 3.776 1.00 13.64 131 VAL A CA 1
ATOM 807 C C . VAL A 1 95 ? -15.978 11.933 3.166 1.00 13.75 131 VAL A C 1
ATOM 808 O O . VAL A 1 95 ? -16.180 12.904 3.891 1.00 12.80 131 VAL A O 1
ATOM 812 N N . LEU A 1 96 ? -16.106 11.997 1.847 1.00 12.55 132 LEU A N 1
ATOM 813 C CA . LEU A 1 96 ? -16.672 13.161 1.177 1.00 14.08 132 LEU A CA 1
ATOM 814 C C . LEU A 1 96 ? -18.000 13.530 1.809 1.00 14.01 132 LEU A C 1
ATOM 815 O O . LEU A 1 96 ? -18.268 14.694 2.118 1.00 14.02 132 LEU A O 1
ATOM 820 N N . ASP A 1 97 ? -18.857 12.537 1.994 1.00 14.71 133 ASP A N 1
ATOM 821 C CA . ASP A 1 97 ? -20.169 12.793 2.584 1.00 15.34 133 ASP A CA 1
ATOM 822 C C . ASP A 1 97 ? -20.087 13.236 4.044 1.00 14.55 133 ASP A C 1
ATOM 823 O O . ASP A 1 97 ? -20.798 14.151 4.448 1.00 15.09 133 ASP A O 1
ATOM 828 N N . ALA A 1 98 ? -19.206 12.632 4.820 1.00 14.31 134 ALA A N 1
ATOM 829 C CA . ALA A 1 98 ? -19.010 13.004 6.213 1.00 14.74 134 ALA A CA 1
ATOM 830 C C . ALA A 1 98 ? -18.551 14.448 6.376 1.00 15.23 134 ALA A C 1
ATOM 831 O O . ALA A 1 98 ? -18.870 15.099 7.385 1.00 16.74 134 ALA A O 1
ATOM 833 N N . TYR A 1 99 ? -17.775 14.940 5.403 1.00 13.25 135 TYR A N 1
ATOM 834 C CA . TYR A 1 99 ? -17.264 16.307 5.424 1.00 12.59 135 TYR A CA 1
ATOM 835 C C . TYR A 1 99 ? -18.163 17.277 4.657 1.00 12.55 135 TYR A C 1
ATOM 836 O O . TYR A 1 99 ? -17.875 18.477 4.588 1.00 13.35 135 TYR A O 1
ATOM 845 N N . ASP A 1 100 ? -19.271 16.773 4.118 1.00 12.92 136 ASP A N 1
ATOM 846 C CA . ASP A 1 100 ? -20.237 17.587 3.383 1.00 13.66 136 ASP A CA 1
ATOM 847 C C . ASP A 1 100 ? -19.581 18.375 2.250 1.00 13.03 136 ASP A C 1
ATOM 848 O O . ASP A 1 100 ? -19.870 19.558 2.031 1.00 14.39 136 ASP A O 1
ATOM 853 N N . VAL A 1 101 ? -18.702 17.707 1.514 1.00 13.15 137 VAL A N 1
ATOM 854 C CA . VAL A 1 101 ? -17.962 18.343 0.429 1.00 12.78 137 VAL A CA 1
ATOM 855 C C . VAL A 1 101 ? -18.797 18.353 -0.838 1.00 14.72 137 VAL A C 1
ATOM 856 O O . VAL A 1 101 ? -19.373 17.340 -1.205 1.00 16.42 137 VAL A O 1
ATOM 860 N N . SER A 1 102 ? -18.827 19.493 -1.509 1.00 14.70 138 SER A N 1
ATOM 861 C CA . SER A 1 102 ? -19.496 19.587 -2.807 1.00 16.88 138 SER A CA 1
ATOM 862 C C . SER A 1 102 ? -18.496 19.982 -3.913 1.00 17.60 138 SER A C 1
ATOM 863 O O . SER A 1 102 ? -18.047 19.096 -4.630 1.00 17.66 138 SER A O 1
ATOM 868 N N . PRO A 1 103 ? -18.092 21.245 -4.048 1.00 17.85 139 PRO A N 1
ATOM 869 C CA . PRO A 1 103 ? -17.115 21.543 -5.093 1.00 18.21 139 PRO A CA 1
ATOM 870 C C . PRO A 1 103 ? -15.731 21.008 -4.729 1.00 16.47 139 PRO A C 1
ATOM 871 O O . PRO A 1 103 ? -15.383 20.880 -3.533 1.00 15.79 139 PRO A O 1
ATOM 875 N N . LEU A 1 104 ? -14.969 20.686 -5.765 1.00 16.72 140 LEU A N 1
ATOM 876 C CA . LEU A 1 104 ? -13.566 20.289 -5.626 1.00 15.27 140 LEU A CA 1
ATOM 877 C C . LEU A 1 104 ? -12.672 21.356 -6.239 1.00 14.39 140 LEU A C 1
ATOM 878 O O . LEU A 1 104 ? -12.983 21.886 -7.312 1.00 15.92 140 LEU A O 1
ATOM 883 N N . PRO A 1 105 ? -11.555 21.694 -5.603 1.00 11.66 141 PRO A N 1
ATOM 884 C CA . PRO A 1 105 ? -11.141 21.167 -4.298 1.00 11.06 141 PRO A CA 1
ATOM 885 C C . PRO A 1 105 ? -11.862 21.816 -3.129 1.00 10.02 141 PRO A C 1
ATOM 886 O O . PRO A 1 105 ? -12.332 22.944 -3.245 1.00 11.40 141 PRO A O 1
ATOM 890 N N . THR A 1 106 ? -11.930 21.093 -2.012 1.00 10.16 142 THR A N 1
ATOM 891 C CA . THR A 1 106 ? -12.240 21.666 -0.715 1.00 10.88 142 THR A CA 1
ATOM 892 C C . THR A 1 106 ? -11.180 21.233 0.245 1.00 10.06 142 THR A C 1
ATOM 893 O O . THR A 1 106 ? -10.787 20.070 0.232 1.00 9.93 142 THR A O 1
ATOM 897 N N . THR A 1 107 ? -10.710 22.134 1.097 1.00 9.08 143 THR A N 1
ATOM 898 C CA . THR A 1 107 ? -9.669 21.882 2.075 1.00 9.48 143 THR A CA 1
ATOM 899 C C . THR A 1 107 ? -10.142 22.232 3.485 1.00 8.87 143 THR A C 1
ATOM 900 O O . THR A 1 107 ? -10.764 23.280 3.708 1.00 9.73 143 THR A O 1
ATOM 904 N N . PHE A 1 108 ? -9.851 21.357 4.426 1.00 8.36 144 PHE A N 1
ATOM 905 C CA . PHE A 1 108 ? -10.117 21.544 5.846 1.00 8.03 144 PHE A CA 1
ATOM 906 C C . PHE A 1 108 ? -8.787 21.683 6.558 1.00 9.46 144 PHE A C 1
ATOM 907 O O . PHE A 1 108 ? -7.905 20.839 6.404 1.00 9.99 144 PHE A O 1
ATOM 915 N N . LEU A 1 109 ? -8.623 22.723 7.353 1.00 8.90 145 LEU A N 1
ATOM 916 C CA . LEU A 1 109 ? -7.429 22.962 8.160 1.00 9.01 145 LEU A CA 1
ATOM 917 C C . LEU A 1 109 ? -7.733 22.551 9.582 1.00 9.53 145 LEU A C 1
ATOM 918 O O . LEU A 1 109 ? -8.565 23.180 10.252 1.00 10.84 145 LEU A O 1
ATOM 923 N N . ILE A 1 110 ? -7.099 21.466 10.001 1.00 9.90 146 ILE A N 1
ATOM 924 C CA . ILE A 1 110 ? -7.363 20.819 11.280 1.00 10.22 146 ILE A CA 1
ATOM 925 C C . ILE A 1 110 ? -6.164 21.102 12.169 1.00 11.04 146 ILE A C 1
ATOM 926 O O . ILE A 1 110 ? -5.001 20.863 11.812 1.00 10.65 146 ILE A O 1
ATOM 931 N N . ASN A 1 111 ? -6.444 21.612 13.364 1.00 10.64 147 ASN A N 1
ATOM 932 C CA . ASN A 1 111 ? -5.395 21.969 14.311 1.00 11.64 147 ASN A CA 1
ATOM 933 C C . ASN A 1 111 ? -4.876 20.745 15.050 1.00 11.63 147 ASN A C 1
ATOM 934 O O . ASN A 1 111 ? -5.440 19.669 14.915 1.00 11.73 147 ASN A O 1
ATOM 939 N N . PRO A 1 112 ? -3.784 20.900 15.794 1.00 11.70 148 PRO A N 1
ATOM 940 C CA . PRO A 1 112 ? -3.237 19.741 16.528 1.00 12.69 148 PRO A CA 1
ATOM 941 C C . PRO A 1 112 ? -4.184 19.101 17.550 1.00 14.29 148 PRO A C 1
ATOM 942 O O . PRO A 1 112 ? -4.001 17.926 17.896 1.00 15.06 148 PRO A O 1
ATOM 946 N N . GLU A 1 113 ? -5.184 19.836 18.020 1.00 15.78 149 GLU A N 1
ATOM 947 C CA . GLU A 1 113 ? -6.208 19.269 18.895 1.00 18.98 149 GLU A CA 1
ATOM 948 C C . GLU A 1 113 ? -7.241 18.455 18.145 1.00 19.35 149 GLU A C 1
ATOM 949 O O . GLU A 1 113 ? -8.102 17.823 18.751 1.00 24.74 149 GLU A O 1
ATOM 960 N N . GLY A 1 114 ? -7.204 18.479 16.818 1.00 15.38 150 GLY A N 1
ATOM 961 C CA . GLY A 1 114 ? -8.065 17.648 16.018 1.00 15.37 150 GLY A CA 1
ATOM 962 C C . GLY A 1 114 ? -9.346 18.330 15.588 1.00 15.01 150 GLY A C 1
ATOM 963 O O . GLY A 1 114 ? -10.264 17.670 15.144 1.00 16.97 150 GLY A O 1
ATOM 964 N N . LYS A 1 115 ? -9.402 19.656 15.700 1.00 13.62 151 LYS A N 1
ATOM 965 C CA . LYS A 1 115 ? -10.591 20.437 15.328 1.00 14.95 151 LYS A CA 1
ATOM 966 C C . LYS A 1 115 ? -10.411 21.170 13.997 1.00 13.27 151 LYS A C 1
ATOM 967 O O . LYS A 1 115 ? -9.347 21.679 13.696 1.00 11.60 151 LYS A O 1
ATOM 977 N N . VAL A 1 116 ? -11.483 21.231 13.218 1.00 12.34 152 VAL A N 1
ATOM 978 C CA . VAL A 1 116 ? -11.515 22.043 11.997 1.00 11.89 152 VAL A CA 1
ATOM 979 C C . VAL A 1 116 ? -11.583 23.506 12.383 1.00 12.27 152 VAL A C 1
ATOM 980 O O . VAL A 1 116 ? -12.604 23.943 12.937 1.00 13.25 152 VAL A O 1
ATOM 984 N N . VAL A 1 117 ? -10.539 24.275 12.072 1.00 11.11 153 VAL A N 1
ATOM 985 C CA . VAL A 1 117 ? -10.513 25.712 12.352 1.00 11.55 153 VAL A CA 1
ATOM 986 C C . VAL A 1 117 ? -10.737 26.589 11.131 1.00 10.42 153 VAL A C 1
ATOM 987 O O . VAL A 1 117 ? -11.095 27.766 11.270 1.00 10.43 153 VAL A O 1
ATOM 991 N N . LYS A 1 118 ? -10.555 26.041 9.936 1.00 9.83 154 LYS A N 1
ATOM 992 C CA . LYS A 1 118 ? -10.755 26.788 8.708 1.00 9.13 154 LYS A CA 1
ATOM 993 C C . LYS A 1 118 ? -11.118 25.861 7.555 1.00 8.49 154 LYS A C 1
ATOM 994 O O . LYS A 1 118 ? -10.661 24.723 7.508 1.00 9.39 154 LYS A O 1
ATOM 1000 N N . VAL A 1 119 ? -11.979 26.326 6.659 1.00 8.58 155 VAL A N 1
ATOM 1001 C CA . VAL A 1 119 ? -12.402 25.617 5.473 1.00 8.26 155 VAL A CA 1
ATOM 1002 C C . VAL A 1 119 ? -12.121 26.509 4.292 1.00 8.46 155 VAL A C 1
ATOM 1003 O O . VAL A 1 119 ? -12.388 27.716 4.348 1.00 8.75 155 VAL A O 1
ATOM 1007 N N . VAL A 1 120 ? -11.634 25.932 3.188 1.00 8.12 156 VAL A N 1
ATOM 1008 C CA . VAL A 1 120 ? -11.363 26.674 1.974 1.00 8.51 156 VAL A CA 1
ATOM 1009 C C . VAL A 1 120 ? -11.933 25.952 0.779 1.00 8.24 156 VAL A C 1
ATOM 1010 O O . VAL A 1 120 ? -11.554 24.795 0.549 1.00 9.37 156 VAL A O 1
ATOM 1014 N N . THR A 1 121 ? -12.824 26.582 0.036 1.00 8.86 157 THR A N 1
ATOM 1015 C CA . THR A 1 121 ? -13.323 26.021 -1.199 1.00 9.74 157 THR A CA 1
ATOM 1016 C C . THR A 1 121 ? -12.674 26.728 -2.348 1.00 11.16 157 THR A C 1
ATOM 1017 O O . THR A 1 121 ? -12.468 27.953 -2.316 1.00 11.79 157 THR A O 1
ATOM 1021 N N . GLY A 1 122 ? -12.331 25.920 -3.352 1.00 12.09 158 GLY A N 1
ATOM 1022 C CA . GLY A 1 122 ? -11.685 26.412 -4.544 1.00 12.51 158 GLY A CA 1
ATOM 1023 C C . GLY A 1 122 ? -10.179 26.331 -4.456 1.00 12.65 158 GLY A C 1
ATOM 1024 O O . GLY A 1 122 ? -9.591 26.035 -3.413 1.00 12.64 158 GLY A O 1
ATOM 1025 N N . THR A 1 123 ? -9.552 26.645 -5.581 1.00 14.02 159 THR A N 1
ATOM 1026 C CA . THR A 1 123 ? -8.113 26.529 -5.713 1.00 14.88 159 THR A CA 1
ATOM 1027 C C . THR A 1 123 ? -7.402 27.556 -4.839 1.00 14.33 159 THR A C 1
ATOM 1028 O O . THR A 1 123 ? -7.933 28.634 -4.554 1.00 14.92 159 THR A O 1
ATOM 1043 N N . THR A 1 125 ? -3.639 29.603 -3.933 1.00 12.05 161 THR A N 1
ATOM 1044 C CA . THR A 1 125 ? -2.288 30.003 -4.340 1.00 12.49 161 THR A CA 1
ATOM 1045 C C . THR A 1 125 ? -1.264 29.459 -3.348 1.00 11.99 161 THR A C 1
ATOM 1046 O O . THR A 1 125 ? -1.588 29.107 -2.215 1.00 10.98 161 THR A O 1
ATOM 1050 N N . GLU A 1 126 ? -0.005 29.433 -3.760 1.00 11.52 162 GLU A N 1
ATOM 1051 C CA . GLU A 1 126 ? 1.043 28.951 -2.880 1.00 11.83 162 GLU A CA 1
ATOM 1052 C C . GLU A 1 126 ? 1.161 29.819 -1.620 1.00 10.98 162 GLU A C 1
ATOM 1053 O O . GLU A 1 126 ? 1.422 29.310 -0.535 1.00 11.22 162 GLU A O 1
ATOM 1059 N N . SER A 1 127 ? 0.952 31.127 -1.752 1.00 10.95 163 SER A N 1
ATOM 1060 C CA . SER A 1 127 ? 1.002 32.006 -0.586 1.00 11.30 163 SER A CA 1
ATOM 1061 C C . SER A 1 127 ? -0.110 31.701 0.404 1.00 10.87 163 SER A C 1
ATOM 1062 O O . SER A 1 127 ? 0.110 31.715 1.603 1.00 11.27 163 SER A O 1
ATOM 1075 N N . ILE A 1 129 ? -1.562 28.747 0.747 1.00 10.82 165 ILE A N 1
ATOM 1076 C CA . ILE A 1 129 ? -1.219 27.454 1.351 1.00 10.47 165 ILE A CA 1
ATOM 1077 C C . ILE A 1 129 ? -0.181 27.651 2.451 1.00 10.67 165 ILE A C 1
ATOM 1078 O O . ILE A 1 129 ? -0.286 27.076 3.528 1.00 10.62 165 ILE A O 1
ATOM 1083 N N . HIS A 1 130 ? 0.807 28.482 2.187 1.00 10.92 166 HIS A N 1
ATOM 1084 C CA . HIS A 1 130 ? 1.808 28.795 3.196 1.00 11.87 166 HIS A CA 1
ATOM 1085 C C . HIS A 1 130 ? 1.169 29.356 4.466 1.00 11.87 166 HIS A C 1
ATOM 1086 O O . HIS A 1 130 ? 1.462 28.903 5.573 1.00 12.19 166 HIS A O 1
ATOM 1093 N N . ASP A 1 131 ? 0.286 30.344 4.311 1.00 11.43 167 ASP A N 1
ATOM 1094 C CA . ASP A 1 131 ? -0.450 30.913 5.449 1.00 12.23 167 ASP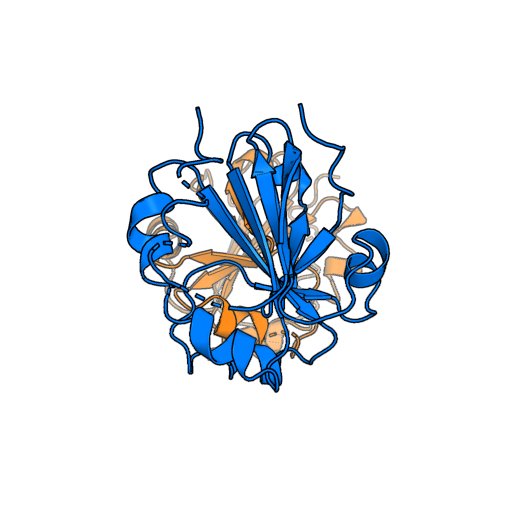 A CA 1
ATOM 1095 C C . ASP A 1 131 ? -1.281 29.861 6.200 1.00 11.79 167 ASP A C 1
ATOM 1096 O O . ASP A 1 131 ? -1.294 29.845 7.441 1.00 13.50 167 ASP A O 1
ATOM 1101 N N . TYR A 1 132 ? -1.965 29.001 5.454 1.00 11.51 168 TYR A N 1
ATOM 1102 C CA . TYR A 1 132 ? -2.827 27.959 6.019 1.00 11.68 168 TYR A CA 1
ATOM 1103 C C . TYR A 1 132 ? -2.044 26.943 6.835 1.00 12.70 168 TYR A C 1
ATOM 1104 O O . TYR A 1 132 ? -2.480 26.528 7.905 1.00 13.74 168 TYR A O 1
ATOM 1124 N N . ASN A 1 134 ? 0.927 27.544 8.279 1.00 12.35 170 ASN A N 1
ATOM 1125 C CA . ASN A 1 134 ? 1.353 28.264 9.473 1.00 11.87 170 ASN A CA 1
ATOM 1126 C C . ASN A 1 134 ? 0.244 28.304 10.538 1.00 13.28 170 ASN A C 1
ATOM 1127 O O . ASN A 1 134 ? 0.539 28.274 11.721 1.00 14.68 170 ASN A O 1
ATOM 1132 N N . LEU A 1 135 ? -1.013 28.405 10.114 1.00 13.06 171 LEU A N 1
ATOM 1133 C CA . LEU A 1 135 ? -2.146 28.494 11.038 1.00 13.30 171 LEU A CA 1
ATOM 1134 C C . LEU A 1 135 ? -2.288 27.253 11.931 1.00 13.28 171 LEU A C 1
ATOM 1135 O O . LEU A 1 135 ? -2.643 27.368 13.105 1.00 14.53 171 LEU A O 1
ATOM 1140 N N . ILE A 1 136 ? -1.999 26.086 11.378 1.00 12.41 172 ILE A N 1
ATOM 1141 C CA . ILE A 1 136 ? -2.267 24.808 12.054 1.00 13.12 172 ILE A CA 1
ATOM 1142 C C . ILE A 1 136 ? -1.031 24.111 12.609 1.00 12.72 172 ILE A C 1
ATOM 1143 O O . ILE A 1 136 ? -1.162 23.059 13.221 1.00 14.37 172 ILE A O 1
ATOM 1148 N N . LYS A 1 137 ? 0.158 24.657 12.421 1.00 13.36 173 LYS A N 1
ATOM 1149 C CA . LYS A 1 137 ? 1.359 23.979 12.941 1.00 13.86 173 LYS A CA 1
ATOM 1150 C C . LYS A 1 137 ? 1.436 24.000 14.486 1.00 14.63 173 LYS A C 1
ATOM 1151 O O . LYS A 1 137 ? 0.995 24.959 15.108 1.00 16.00 173 LYS A O 1
ATOM 1157 N N . PRO A 1 138 ? 1.921 22.902 15.091 1.00 15.49 174 PRO A N 1
ATOM 1158 C CA . PRO A 1 138 ? 2.105 22.829 16.548 1.00 17.62 174 PRO A CA 1
ATOM 1159 C C . PRO A 1 138 ? 3.312 23.631 17.058 1.00 21.82 174 PRO A C 1
ATOM 1160 O O . PRO A 1 138 ? 4.338 23.587 16.376 1.00 25.57 174 PRO A O 1
ATOM 1164 N N . GLY A 1 139 ? 3.083 24.026 17.553 0.00 26.55 175 GLY A N 1
ATOM 1165 C CA . GLY A 1 139 ? 2.156 24.615 18.508 0.00 28.18 175 GLY A CA 1
ATOM 1166 C C . GLY A 1 139 ? 2.866 25.824 19.089 0.00 29.20 175 GLY A C 1
ATOM 1167 O O . GLY A 1 139 ? 3.839 26.309 18.480 0.00 30.04 175 GLY A O 1
ATOM 1168 N N . SER B 1 4 ? 20.689 -20.212 19.274 1.00 27.33 40 SER B N 1
ATOM 1169 C CA . SER B 1 4 ? 21.191 -18.862 19.649 1.00 28.12 40 SER B CA 1
ATOM 1170 C C . SER B 1 4 ? 20.120 -17.791 19.437 1.00 25.58 40 SER B C 1
ATOM 1171 O O . SER B 1 4 ? 19.183 -17.964 18.655 1.00 23.82 40 SER B O 1
ATOM 1174 N N . ASP B 1 5 ? 20.269 -16.679 20.140 1.00 24.14 41 ASP B N 1
ATOM 1175 C CA . ASP B 1 5 ? 19.292 -15.598 20.054 1.00 24.35 41 ASP B CA 1
ATOM 1176 C C . ASP B 1 5 ? 19.193 -15.072 18.631 1.00 22.09 41 ASP B C 1
ATOM 1177 O O . ASP B 1 5 ? 20.196 -14.811 17.973 1.00 22.93 41 ASP B O 1
ATOM 1182 N N . ALA B 1 6 ? 17.966 -14.888 18.161 1.00 18.26 42 ALA B N 1
ATOM 1183 C CA . ALA B 1 6 ? 17.744 -14.218 16.897 1.00 16.84 42 ALA B CA 1
ATOM 1184 C C . ALA B 1 6 ? 18.041 -12.732 17.079 1.00 16.35 42 ALA B C 1
ATOM 1185 O O . ALA B 1 6 ? 17.555 -12.116 18.041 1.00 16.50 42 ALA B O 1
ATOM 1187 N N . PRO B 1 7 ? 18.849 -12.151 16.205 1.00 15.50 43 PRO B N 1
ATOM 1188 C CA . PRO B 1 7 ? 19.087 -10.709 16.273 1.00 16.08 43 PRO B CA 1
ATOM 1189 C C . PRO B 1 7 ? 17.774 -9.920 16.276 1.00 15.24 43 PRO B C 1
ATOM 1190 O O . PRO B 1 7 ? 16.909 -10.136 15.443 1.00 14.44 43 PRO B O 1
ATOM 1194 N N . ASN B 1 8 ? 17.648 -9.001 17.231 1.00 15.18 44 ASN B N 1
ATOM 1195 C CA . ASN B 1 8 ? 16.401 -8.234 17.474 1.00 15.25 44 ASN B CA 1
ATOM 1196 C C . ASN B 1 8 ? 16.081 -6.924 16.689 1.00 18.73 44 ASN B C 1
ATOM 1197 O O . ASN B 1 8 ? 16.229 -5.781 17.191 1.00 22.62 44 ASN B O 1
ATOM 1202 N N . PHE B 1 9 ? 15.542 -7.051 15.482 1.00 20.78 45 PHE B N 1
ATOM 1203 C CA . PHE B 1 9 ? 15.484 -5.885 14.586 1.00 17.58 45 PHE B CA 1
ATOM 1204 C C . PHE B 1 9 ? 14.175 -5.136 14.715 1.00 14.55 45 PHE B C 1
ATOM 1205 O O . PHE B 1 9 ? 13.224 -5.580 15.365 1.00 11.96 45 PHE B O 1
ATOM 1213 N N . VAL B 1 10 ? 14.177 -3.974 14.083 1.00 12.99 46 VAL B N 1
ATOM 1214 C CA . VAL B 1 10 ? 13.010 -3.139 13.922 1.00 11.97 46 VAL B CA 1
ATOM 1215 C C . VAL B 1 10 ? 12.901 -2.792 12.449 1.00 11.56 46 VAL B C 1
ATOM 1216 O O . VAL B 1 10 ? 13.843 -2.262 11.851 1.00 12.96 46 VAL B O 1
ATOM 1220 N N . LEU B 1 11 ? 11.740 -3.077 11.852 1.00 11.12 47 LEU B N 1
ATOM 1221 C CA . LEU B 1 11 ? 11.434 -2.654 10.481 1.00 10.66 47 LEU B CA 1
ATOM 1222 C C . LEU B 1 11 ? 9.978 -2.205 10.379 1.00 11.07 47 LEU B C 1
ATOM 1223 O O . LEU B 1 11 ? 9.140 -2.629 11.149 1.00 12.34 47 LEU B O 1
ATOM 1228 N N . GLU B 1 12 ? 9.687 -1.376 9.390 1.00 11.69 48 GLU B N 1
ATOM 1229 C CA . GLU B 1 12 ? 8.321 -0.948 9.123 1.00 11.66 48 GLU B CA 1
ATOM 1230 C C . GLU B 1 12 ? 7.553 -2.025 8.353 1.00 10.62 48 GLU B C 1
ATOM 1231 O O . GLU B 1 12 ? 8.049 -2.532 7.359 1.00 11.31 48 GLU B O 1
ATOM 1237 N N . ASP B 1 13 ? 6.340 -2.320 8.794 1.00 10.72 49 ASP B N 1
ATOM 1238 C CA . ASP B 1 13 ? 5.447 -3.177 8.020 1.00 11.51 49 ASP B CA 1
ATOM 1239 C C . ASP B 1 13 ? 4.722 -2.398 6.941 1.00 11.63 49 ASP B C 1
ATOM 1240 O O . ASP B 1 13 ? 4.809 -1.156 6.864 1.00 11.72 49 ASP B O 1
ATOM 1245 N N . THR B 1 14 ? 4.030 -3.094 6.051 1.00 10.54 50 THR B N 1
ATOM 1246 C CA . THR B 1 14 ? 3.354 -2.425 4.926 1.00 10.84 50 THR B CA 1
ATOM 1247 C C . THR B 1 14 ? 2.103 -1.682 5.358 1.00 10.76 50 THR B C 1
ATOM 1248 O O . THR B 1 14 ? 1.498 -0.995 4.532 1.00 12.15 50 THR B O 1
ATOM 1252 N N . ASN B 1 15 ? 1.704 -1.827 6.620 1.00 10.25 51 ASN B N 1
ATOM 1253 C CA . ASN B 1 15 ? 0.622 -1.014 7.186 1.00 12.03 51 ASN B CA 1
ATOM 1254 C C . ASN B 1 15 ? 1.166 0.203 7.947 1.00 12.29 51 ASN B C 1
ATOM 1255 O O . ASN B 1 15 ? 0.397 0.908 8.606 1.00 13.97 51 ASN B O 1
ATOM 1264 N N . GLY B 1 16 ? 2.460 0.464 7.808 1.00 11.91 52 GLY B N 1
ATOM 1265 C CA . GLY B 1 16 ? 3.072 1.643 8.416 1.00 14.14 52 GLY B CA 1
ATOM 1266 C C . GLY B 1 16 ? 3.432 1.534 9.884 1.00 15.48 52 GLY B C 1
ATOM 1267 O O . GLY B 1 16 ? 3.724 2.546 10.519 1.00 17.94 52 GLY B O 1
ATOM 1268 N N . LYS B 1 17 ? 3.389 0.350 10.457 1.00 12.95 53 LYS B N 1
ATOM 1269 C CA . LYS B 1 17 ? 3.697 0.151 11.862 1.00 13.74 53 LYS B CA 1
ATOM 1270 C C . LYS B 1 17 ? 5.071 -0.462 11.988 1.00 13.27 53 LYS B C 1
ATOM 1271 O O . LYS B 1 17 ? 5.411 -1.453 11.338 1.00 12.79 53 LYS B O 1
ATOM 1282 N N . ARG B 1 18 ? 5.891 0.092 12.873 1.00 11.94 54 ARG B N 1
ATOM 1283 C CA . ARG B 1 18 ? 7.191 -0.491 13.162 1.00 12.75 54 ARG B CA 1
ATOM 1284 C C . ARG B 1 18 ? 7.022 -1.721 14.032 1.00 12.35 54 ARG B C 1
ATOM 1285 O O . ARG B 1 18 ? 6.304 -1.704 15.029 1.00 14.17 54 ARG B O 1
ATOM 1293 N N . ILE B 1 19 ? 7.685 -2.792 13.638 1.00 11.40 55 ILE B N 1
ATOM 1294 C CA . ILE B 1 19 ? 7.638 -4.078 14.327 1.00 13.06 55 ILE B CA 1
ATOM 1295 C C . ILE B 1 19 ? 9.034 -4.347 14.834 1.00 11.46 55 ILE B C 1
ATOM 1296 O O . ILE B 1 19 ? 10.008 -4.304 14.070 1.00 12.63 55 ILE B O 1
ATOM 1303 N N . GLU B 1 20 ? 9.136 -4.670 16.116 1.00 11.03 56 GLU B N 1
ATOM 1304 C CA . GLU B 1 20 ? 10.379 -5.114 16.735 1.00 12.08 56 GLU B CA 1
ATOM 1305 C C . GLU B 1 20 ? 10.222 -6.610 16.996 1.00 11.34 56 GLU B C 1
ATOM 1306 O O . GLU B 1 20 ? 9.218 -7.037 17.546 1.00 11.01 56 GLU B O 1
ATOM 1312 N N . LEU B 1 21 ? 11.223 -7.402 16.636 1.00 11.06 57 LEU B N 1
ATOM 1313 C CA . LEU B 1 21 ? 11.121 -8.849 16.772 1.00 11.19 57 LEU B CA 1
ATOM 1314 C C . LEU B 1 21 ? 10.760 -9.276 18.184 1.00 11.91 57 LEU B C 1
ATOM 1315 O O . LEU B 1 21 ? 9.891 -10.142 18.385 1.00 11.21 57 LEU B O 1
ATOM 1320 N N . SER B 1 22 ? 11.364 -8.649 19.185 1.00 12.18 58 SER B N 1
ATOM 1321 C CA . SER B 1 22 ? 11.071 -9.014 20.568 1.00 13.06 58 SER B CA 1
ATOM 1322 C C . SER B 1 22 ? 9.621 -8.781 20.974 1.00 13.10 58 SER B C 1
ATOM 1323 O O . SER B 1 22 ? 9.129 -9.362 21.950 1.00 14.43 58 SER B O 1
ATOM 1326 N N . ASP B 1 23 ? 8.902 -7.959 20.242 1.00 11.93 59 ASP B N 1
ATOM 1327 C CA . ASP B 1 23 ? 7.491 -7.776 20.532 1.00 12.77 59 ASP B CA 1
ATOM 1328 C C . ASP B 1 23 ? 6.621 -8.958 20.164 1.00 12.05 59 ASP B C 1
ATOM 1329 O O . ASP B 1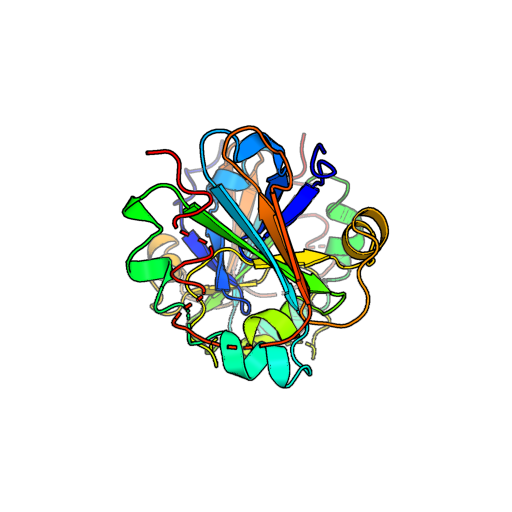 23 ? 5.450 -8.995 20.549 1.00 11.69 59 ASP B O 1
ATOM 1334 N N . LEU B 1 24 ? 7.205 -9.917 19.454 1.00 11.48 60 LEU B N 1
ATOM 1335 C CA . LEU B 1 24 ? 6.536 -11.160 19.085 1.00 10.85 60 LEU B CA 1
ATOM 1336 C C . LEU B 1 24 ? 6.910 -12.314 19.990 1.00 12.05 60 LEU B C 1
ATOM 1337 O O . LEU B 1 24 ? 6.533 -13.451 19.723 1.00 11.67 60 LEU B O 1
ATOM 1342 N N . LYS B 1 25 ? 7.587 -12.042 21.102 1.00 12.50 61 LYS B N 1
ATOM 1343 C CA . LYS B 1 25 ? 7.848 -13.087 22.090 1.00 13.78 61 LYS B CA 1
ATOM 1344 C C . LYS B 1 25 ? 6.553 -13.763 22.518 1.00 12.00 61 LYS B C 1
ATOM 1345 O O . LYS B 1 25 ? 5.480 -13.164 22.539 1.00 11.17 61 LYS B O 1
ATOM 1356 N N . GLY B 1 26 ? 6.652 -15.047 22.822 1.00 11.03 62 GLY B N 1
ATOM 1357 C CA . GLY B 1 26 ? 5.489 -15.842 23.192 1.00 11.66 62 GLY B CA 1
ATOM 1358 C C . GLY B 1 26 ? 4.814 -16.515 22.018 1.00 10.47 62 GLY B C 1
ATOM 1359 O O . GLY B 1 26 ? 3.992 -17.415 22.202 1.00 11.56 62 GLY B O 1
ATOM 1360 N N . LYS B 1 27 ? 5.173 -16.094 20.807 1.00 10.21 63 LYS B N 1
ATOM 1361 C CA . LYS B 1 27 ? 4.707 -16.709 19.555 1.00 10.81 63 LYS B CA 1
ATOM 1362 C C . LYS B 1 27 ? 5.915 -17.246 18.811 1.00 9.23 63 LYS B C 1
ATOM 1363 O O . LYS B 1 27 ? 7.016 -16.733 18.950 1.00 11.07 63 LYS B O 1
ATOM 1369 N N . GLY B 1 28 ? 5.712 -18.281 18.012 1.00 9.72 64 GLY B N 1
ATOM 1370 C CA . GLY B 1 28 ? 6.728 -18.704 17.057 1.00 9.34 64 GLY B CA 1
ATOM 1371 C C . GLY B 1 28 ? 6.769 -17.683 15.932 1.00 9.46 64 GLY B C 1
ATOM 1372 O O . GLY B 1 28 ? 5.726 -17.106 15.589 1.00 10.84 64 GLY B O 1
ATOM 1373 N N . VAL B 1 29 ? 7.948 -17.459 15.376 1.00 9.46 65 VAL B N 1
ATOM 1374 C CA . VAL B 1 29 ? 8.111 -16.537 14.265 1.00 9.39 65 VAL B CA 1
ATOM 1375 C C . VAL B 1 29 ? 8.774 -17.240 13.095 1.00 8.77 65 VAL B C 1
ATOM 1376 O O . VAL B 1 29 ? 9.882 -17.765 13.217 1.00 9.58 65 VAL B O 1
ATOM 1380 N N . PHE B 1 30 ? 8.074 -17.281 11.966 1.00 8.29 66 PHE B N 1
ATOM 1381 C CA . PHE B 1 30 ? 8.535 -17.823 10.706 1.00 8.62 66 PHE B CA 1
ATOM 1382 C C . PHE B 1 30 ? 9.039 -16.639 9.894 1.00 8.63 66 PHE B C 1
ATOM 1383 O O . PHE B 1 30 ? 8.243 -15.899 9.303 1.00 9.19 66 PHE B O 1
ATOM 1391 N N . LEU B 1 31 ? 10.351 -16.424 9.943 1.00 8.60 67 LEU B N 1
ATOM 1392 C CA . LEU B 1 31 ? 11.011 -15.202 9.457 1.00 8.81 67 LEU B CA 1
ATOM 1393 C C . LEU B 1 31 ? 11.584 -15.485 8.077 1.00 9.35 67 LEU B C 1
ATOM 1394 O O . LEU B 1 31 ? 12.596 -16.170 7.956 1.00 9.67 67 LEU B O 1
ATOM 1399 N N . ASN B 1 32 ? 10.935 -15.014 7.022 1.00 9.58 68 ASN B N 1
ATOM 1400 C CA . ASN B 1 32 ? 11.226 -15.374 5.631 1.00 9.19 68 ASN B CA 1
ATOM 1401 C C . ASN B 1 32 ? 11.774 -14.194 4.882 1.00 9.79 68 ASN B C 1
ATOM 1402 O O . ASN B 1 32 ? 11.052 -13.195 4.738 1.00 10.88 68 ASN B O 1
ATOM 1407 N N . PHE B 1 33 ? 12.993 -14.282 4.381 1.00 8.66 69 PHE B N 1
ATOM 1408 C CA . PHE B 1 33 ? 13.608 -13.246 3.537 1.00 8.54 69 PHE B CA 1
ATOM 1409 C C . PHE B 1 33 ? 13.342 -13.532 2.076 1.00 8.73 69 PHE B C 1
ATOM 1410 O O . PHE B 1 33 ? 13.598 -14.646 1.603 1.00 9.79 69 PHE B O 1
ATOM 1418 N N . TRP B 1 34 ? 12.841 -12.533 1.354 1.00 8.98 70 TRP B N 1
ATOM 1419 C CA . TRP B 1 34 ? 12.330 -12.740 -0.002 1.00 8.50 70 TRP B CA 1
ATOM 1420 C C . TRP B 1 34 ? 12.515 -11.491 -0.865 1.00 9.06 70 TRP B C 1
ATOM 1421 O O . TRP B 1 34 ? 12.696 -10.387 -0.350 1.00 9.54 70 TRP B O 1
ATOM 1432 N N . GLY B 1 35 ? 12.360 -11.677 -2.164 1.00 8.98 71 GLY B N 1
ATOM 1433 C CA . GLY B 1 35 ? 12.323 -10.571 -3.124 1.00 9.14 71 GLY B CA 1
ATOM 1434 C C . GLY B 1 35 ? 11.289 -10.849 -4.207 1.00 9.82 71 GLY B C 1
ATOM 1435 O O . GLY B 1 35 ? 11.002 -12.018 -4.475 1.00 9.99 71 GLY B O 1
ATOM 1436 N N . THR B 1 36 ? 10.759 -9.813 -4.845 1.00 9.93 72 THR B N 1
ATOM 1437 C CA . THR B 1 36 ? 9.654 -9.995 -5.808 1.00 10.46 72 THR B CA 1
ATOM 1438 C C . THR B 1 36 ? 10.086 -10.717 -7.061 1.00 9.93 72 THR B C 1
ATOM 1439 O O . THR B 1 36 ? 9.241 -11.246 -7.768 1.00 12.84 72 THR B O 1
ATOM 1443 N N . TRP B 1 37 ? 11.386 -10.703 -7.345 1.00 9.55 73 TRP B N 1
ATOM 1444 C CA . TRP B 1 37 ? 11.959 -11.295 -8.561 1.00 10.24 73 TRP B CA 1
ATOM 1445 C C . TRP B 1 37 ? 12.318 -12.769 -8.419 1.00 10.24 73 TRP B C 1
ATOM 1446 O O . TRP B 1 37 ? 12.634 -13.425 -9.404 1.00 11.24 73 TRP B O 1
ATOM 1467 N N . CYS B 1 38 ? 12.256 -13.268 -7.193 1.00 10.45 74 CYS B N 1
ATOM 1468 C CA . CYS B 1 38 ? 12.864 -14.526 -6.817 1.00 11.91 74 CYS B CA 1
ATOM 1469 C C . CYS B 1 38 ? 11.888 -15.675 -7.051 1.00 11.36 74 CYS B C 1
ATOM 1470 O O . CYS B 1 38 ? 10.856 -15.751 -6.392 1.00 11.81 74 CYS B O 1
ATOM 1475 N N . GLU B 1 39 ? 12.196 -16.541 -8.006 1.00 11.69 75 GLU B N 1
ATOM 1476 C CA . GLU B 1 39 ? 11.305 -17.646 -8.353 1.00 12.64 75 GLU B CA 1
ATOM 1477 C C . GLU B 1 39 ? 11.092 -18.657 -7.213 1.00 11.30 75 GLU B C 1
ATOM 1478 O O . GLU B 1 39 ? 9.950 -19.015 -6.968 1.00 11.44 75 GLU B O 1
ATOM 1484 N N . PRO B 1 40 ? 12.126 -19.102 -6.516 1.00 12.02 76 PRO B N 1
ATOM 1485 C CA . PRO B 1 40 ? 11.877 -19.983 -5.360 1.00 11.60 76 PRO B CA 1
ATOM 1486 C C . PRO B 1 40 ? 11.022 -19.321 -4.285 1.00 12.64 76 PRO B C 1
ATOM 1487 O O . PRO B 1 40 ? 10.303 -20.019 -3.565 1.00 12.64 76 PRO B O 1
ATOM 1491 N N . CYS B 1 41 ? 11.080 -17.994 -4.170 1.00 12.05 77 CYS B N 1
ATOM 1492 C CA . CYS B 1 41 ? 10.185 -17.261 -3.257 1.00 12.42 77 CYS B CA 1
ATOM 1493 C C . CYS B 1 41 ? 8.756 -17.284 -3.731 1.00 12.02 77 CYS B C 1
ATOM 1494 O O . CYS B 1 41 ? 7.845 -17.598 -2.962 1.00 13.19 77 CYS B O 1
ATOM 1497 N N . LYS B 1 42 ? 8.534 -16.950 -4.996 1.00 12.60 78 LYS B N 1
ATOM 1498 C CA . LYS B 1 42 ? 7.195 -16.985 -5.576 1.00 13.61 78 LYS B CA 1
ATOM 1499 C C . LYS B 1 42 ? 6.542 -18.359 -5.423 1.00 13.88 78 LYS B C 1
ATOM 1500 O O . LYS B 1 42 ? 5.340 -18.467 -5.158 1.00 16.11 78 LYS B O 1
ATOM 1506 N N . LYS B 1 43 ? 7.317 -19.412 -5.622 1.00 12.81 79 LYS B N 1
ATOM 1507 C CA . LYS B 1 43 ? 6.779 -20.765 -5.581 1.00 12.40 79 LYS B CA 1
ATOM 1508 C C . LYS B 1 43 ? 6.201 -21.085 -4.201 1.00 11.90 79 LYS B C 1
ATOM 1509 O O . LYS B 1 43 ? 5.148 -21.715 -4.093 1.00 12.56 79 LYS B O 1
ATOM 1515 N N . GLU B 1 44 ? 6.875 -20.648 -3.148 1.00 10.22 80 GLU B N 1
ATOM 1516 C CA . GLU B 1 44 ? 6.475 -21.014 -1.793 1.00 10.55 80 GLU B CA 1
ATOM 1517 C C . GLU B 1 44 ? 5.461 -20.081 -1.138 1.00 10.71 80 GLU B C 1
ATOM 1518 O O . GLU B 1 44 ? 4.867 -20.455 -0.123 1.00 10.59 80 GLU B O 1
ATOM 1524 N N . PHE B 1 45 ? 5.277 -18.864 -1.665 1.00 11.03 81 PHE B N 1
ATOM 1525 C CA . PHE B 1 45 ? 4.336 -17.912 -1.065 1.00 11.15 81 PHE B CA 1
ATOM 1526 C C . PHE B 1 45 ? 2.911 -18.475 -0.925 1.00 11.47 81 PHE B C 1
ATOM 1527 O O . PHE B 1 45 ? 2.323 -18.316 0.139 1.00 12.18 81 PHE B O 1
ATOM 1535 N N . PRO B 1 46 ? 2.343 -19.132 -1.944 1.00 12.14 82 PRO B N 1
ATOM 1536 C CA . PRO B 1 46 ? 1.010 -19.703 -1.774 1.00 12.09 82 PRO B CA 1
ATOM 1537 C C . PRO B 1 46 ? 0.946 -20.76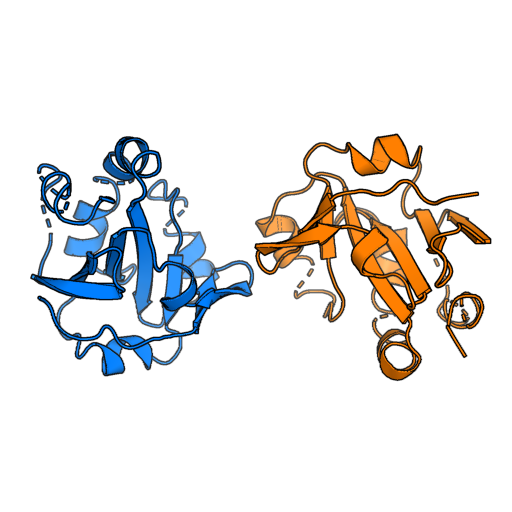0 -0.674 1.00 11.30 82 PRO B C 1
ATOM 1538 O O . PRO B 1 46 ? -0.071 -20.878 0.003 1.00 12.12 82 PRO B O 1
ATOM 1542 N N . TYR B 1 47 ? 2.017 -21.535 -0.507 1.00 9.99 83 TYR B N 1
ATOM 1543 C CA . TYR B 1 47 ? 2.084 -22.555 0.534 1.00 10.22 83 TYR B CA 1
ATOM 1544 C C . TYR B 1 47 ? 2.128 -21.926 1.936 1.00 9.89 83 TYR B C 1
ATOM 1545 O O . TYR B 1 47 ? 1.439 -22.394 2.862 1.00 11.32 83 TYR B O 1
ATOM 1562 N N . ALA B 1 49 ? 0.885 -18.943 2.674 1.00 11.67 85 ALA B N 1
ATOM 1563 C CA . ALA B 1 49 ? -0.446 -18.383 2.912 1.00 12.15 85 ALA B CA 1
ATOM 1564 C C . ALA B 1 49 ? -1.423 -19.457 3.363 1.00 12.78 85 ALA B C 1
ATOM 1565 O O . ALA B 1 49 ? -2.212 -19.231 4.282 1.00 13.44 85 ALA B O 1
ATOM 1567 N N . ASN B 1 50 ? -1.394 -20.619 2.718 1.00 11.64 86 ASN B N 1
ATOM 1568 C CA A ASN B 1 50 ? -2.287 -21.760 3.059 0.00 12.38 86 ASN B CA 1
ATOM 1569 C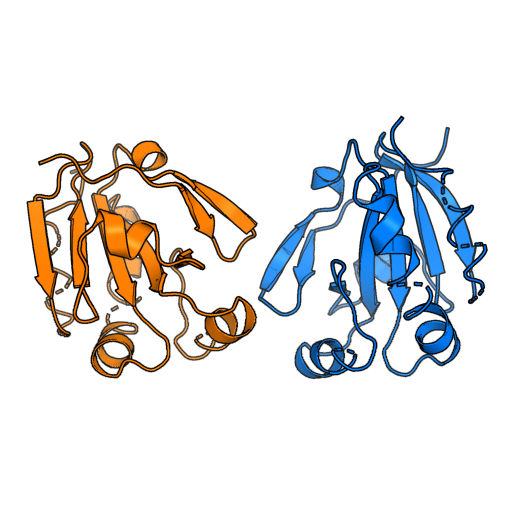 CA B ASN B 1 50 ? -2.323 -21.680 3.076 1.00 12.96 86 ASN B CA 1
ATOM 1570 C C . ASN B 1 50 ? -2.042 -22.214 4.475 1.00 12.75 86 ASN B C 1
ATOM 1571 O O . ASN B 1 50 ? -2.964 -22.469 5.232 1.00 13.29 86 ASN B O 1
ATOM 1580 N N . GLN B 1 51 ? -0.769 -22.364 4.839 1.00 11.77 87 GLN B N 1
ATOM 1581 C CA . GLN B 1 51 ? -0.429 -22.872 6.163 1.00 11.95 87 GLN B CA 1
ATOM 1582 C C . GLN B 1 51 ? -0.695 -21.840 7.260 1.00 12.65 87 GLN B C 1
ATOM 1583 O O . GLN B 1 51 ? -1.059 -22.213 8.382 1.00 13.37 87 GLN B O 1
ATOM 1589 N N . TYR B 1 52 ? -0.591 -20.563 6.926 1.00 12.19 88 TYR B N 1
ATOM 1590 C CA . TYR B 1 52 ? -0.888 -19.498 7.881 1.00 12.22 88 TYR B CA 1
ATOM 1591 C C . TYR B 1 52 ? -2.350 -19.567 8.330 1.00 13.35 88 TYR B C 1
ATOM 1592 O O . TYR B 1 52 ? -2.668 -19.281 9.488 1.00 13.93 88 TYR B O 1
ATOM 1601 N N . LYS B 1 53 ? -3.234 -19.992 7.442 1.00 13.72 89 LYS B N 1
ATOM 1602 C CA . LYS B 1 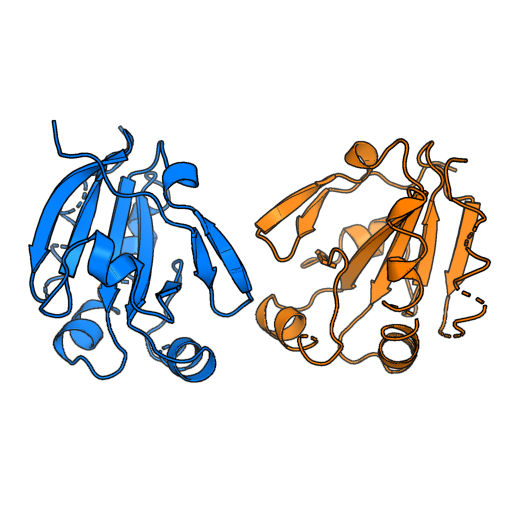53 ? -4.643 -20.152 7.798 1.00 15.57 89 LYS B CA 1
ATOM 1603 C C . LYS B 1 53 ? -4.817 -21.160 8.933 1.00 15.34 89 LYS B C 1
ATOM 1604 O O . LYS B 1 53 ? -5.731 -21.045 9.741 1.00 17.55 89 LYS B O 1
ATOM 1610 N N . HIS B 1 54 ? -3.942 -22.149 8.994 1.00 15.30 90 HIS B N 1
ATOM 1611 C CA . HIS B 1 54 ? -3.951 -23.175 10.035 1.00 16.11 90 HIS B CA 1
ATOM 1612 C C A HIS B 1 54 ? -3.222 -22.650 11.293 0.50 15.68 90 HIS B C 1
ATOM 1613 C C B HIS B 1 54 ? -3.132 -22.863 11.294 0.50 14.87 90 HIS B C 1
ATOM 1614 O O A HIS B 1 54 ? -3.757 -22.711 12.398 0.50 17.55 90 HIS B O 1
ATOM 1615 O O B HIS B 1 54 ? -3.407 -23.437 12.353 0.50 14.62 90 HIS B O 1
ATOM 1622 N N A PHE B 1 55 ? -2.052 -22.038 11.122 0.50 13.43 91 PHE B N 1
ATOM 1623 N N B PHE B 1 55 ? -2.103 -22.015 11.176 0.50 12.86 91 PHE B N 1
ATOM 1624 C CA A PHE B 1 55 ? -1.138 -21.828 12.241 0.50 12.61 91 PHE B CA 1
ATOM 1625 C CA B PHE B 1 55 ? -1.143 -21.828 12.260 0.50 12.41 91 PHE B CA 1
ATOM 1626 C C . PHE B 1 55 ? -1.248 -20.473 12.965 1.00 12.59 91 PHE B C 1
ATOM 1627 O O . PHE B 1 55 ? -0.751 -20.325 14.085 1.00 11.49 91 PHE B O 1
ATOM 1635 N N . LYS B 1 56 ? -1.894 -19.477 12.356 1.00 12.05 92 LYS B N 1
ATOM 1636 C CA . LYS B 1 56 ? -2.106 -18.194 13.040 1.00 12.92 92 LYS B CA 1
ATOM 1637 C C . LYS B 1 56 ? -2.789 -18.431 14.394 1.00 12.83 92 LYS B C 1
ATOM 1638 O O . LYS B 1 56 ? -2.376 -17.882 15.421 1.00 13.47 92 LYS B O 1
ATOM 1644 N N . SER B 1 57 ? -3.792 -19.292 14.402 1.00 10.82 93 SER B N 1
ATOM 1645 C CA . SER B 1 57 ? -4.543 -19.587 15.619 1.00 11.75 93 SER B CA 1
ATOM 1646 C C . SER B 1 57 ? -3.873 -20.605 16.536 1.00 11.01 93 SER B C 1
ATOM 1647 O O . SER B 1 57 ? -4.417 -20.981 17.571 1.00 11.17 93 SER B O 1
ATOM 1650 N N . GLN B 1 58 ? -2.679 -21.049 16.160 1.00 11.06 94 GLN B N 1
ATOM 1651 C CA . GLN B 1 58 ? -1.830 -21.869 17.013 1.00 11.84 94 GLN B CA 1
ATOM 1652 C C . GLN B 1 58 ? -0.637 -21.084 17.567 1.00 10.31 94 GLN B C 1
ATOM 1653 O O . GLN B 1 58 ? 0.250 -21.679 18.171 1.00 12.74 94 GLN B O 1
ATOM 1664 N N . GLY B 1 59 ? -0.587 -19.777 17.319 1.00 9.79 95 GLY B N 1
ATOM 1665 C CA . GLY B 1 59 ? 0.440 -18.917 17.870 1.00 10.17 95 GLY B CA 1
ATOM 1666 C C . GLY B 1 59 ? 1.729 -18.829 17.074 1.00 9.76 95 GLY B C 1
ATOM 1667 O O . GLY B 1 59 ? 2.770 -18.556 17.655 1.00 10.15 95 GLY B O 1
ATOM 1668 N N . VAL B 1 60 ? 1.668 -19.048 15.765 1.00 9.05 96 VAL B N 1
ATOM 1669 C CA . VAL B 1 60 ? 2.804 -18.796 14.876 1.00 10.41 96 VAL B CA 1
ATOM 1670 C C . VAL B 1 60 ? 2.511 -17.551 14.073 1.00 10.11 96 VAL B C 1
ATOM 1671 O O . VAL B 1 60 ? 1.395 -17.378 13.566 1.00 12.87 96 VAL B O 1
ATOM 1675 N N . GLU B 1 61 ? 3.485 -16.654 14.004 1.00 10.50 97 GLU B N 1
ATOM 1676 C CA . GLU B 1 61 ? 3.396 -15.474 13.151 1.00 11.15 97 GLU B CA 1
ATOM 1677 C C . GLU B 1 61 ? 4.378 -15.594 12.020 1.00 11.44 97 GLU B C 1
ATOM 1678 O O . GLU B 1 61 ? 5.488 -16.095 12.219 1.00 11.71 97 GLU B O 1
ATOM 1684 N N . ILE B 1 62 ? 3.995 -15.155 10.826 1.00 10.41 98 ILE B N 1
ATOM 1685 C CA . ILE B 1 62 ? 4.969 -15.005 9.727 1.00 10.17 98 ILE B CA 1
ATOM 1686 C C . ILE B 1 62 ? 5.438 -13.569 9.702 1.00 10.75 98 ILE B C 1
ATOM 1687 O O . ILE B 1 62 ? 4.626 -12.650 9.840 1.00 11.27 98 ILE B O 1
ATOM 1692 N N . VAL B 1 63 ? 6.720 -13.349 9.532 1.00 10.11 99 VAL B N 1
ATOM 1693 C CA . VAL B 1 63 ? 7.239 -12.042 9.223 1.00 10.15 99 VAL B CA 1
ATOM 1694 C C . VAL B 1 63 ? 8.039 -12.210 7.942 1.00 8.86 99 VAL B C 1
ATOM 1695 O O . VAL B 1 63 ? 9.104 -12.826 7.940 1.00 9.89 99 VAL B O 1
ATOM 1699 N N . ALA B 1 64 ? 7.506 -11.680 6.843 1.00 8.28 100 ALA B N 1
ATOM 1700 C CA . ALA B 1 64 ? 8.113 -11.837 5.538 1.00 8.54 100 ALA B CA 1
ATOM 1701 C C . ALA B 1 64 ? 8.906 -10.572 5.192 1.00 7.72 100 ALA B C 1
ATOM 1702 O O . ALA B 1 64 ? 8.324 -9.527 4.889 1.00 9.07 100 ALA B O 1
ATOM 1704 N N . VAL B 1 65 ? 10.212 -10.640 5.334 1.00 8.22 101 VAL B N 1
ATOM 1705 C CA . VAL B 1 65 ? 11.116 -9.518 5.170 1.00 8.74 101 VAL B CA 1
ATOM 1706 C C . VAL B 1 65 ? 11.494 -9.355 3.702 1.00 8.64 101 VAL B C 1
ATOM 1707 O O . VAL B 1 65 ? 12.236 -10.159 3.147 1.00 9.61 101 VAL B O 1
ATOM 1711 N N . ASN B 1 66 ? 10.990 -8.278 3.084 1.00 9.09 102 ASN B N 1
ATOM 1712 C CA . ASN B 1 66 ? 11.353 -7.959 1.717 1.00 8.56 102 ASN B CA 1
ATOM 1713 C C . ASN B 1 66 ? 12.725 -7.316 1.710 1.00 9.10 102 ASN B C 1
ATOM 1714 O O . ASN B 1 66 ? 12.998 -6.376 2.465 1.00 10.48 102 ASN B O 1
ATOM 1719 N N . VAL B 1 67 ? 13.571 -7.781 0.808 1.00 9.67 103 VAL B N 1
ATOM 1720 C CA . VAL B 1 67 ? 14.958 -7.344 0.762 1.00 10.92 103 VAL B CA 1
ATOM 1721 C C . VAL B 1 67 ? 15.103 -6.180 -0.240 1.00 11.95 103 VAL B C 1
ATOM 1722 O O . VAL B 1 67 ? 15.247 -6.381 -1.457 1.00 14.43 103 VAL B O 1
ATOM 1729 N N . GLY B 1 68 ? 14.979 -4.966 0.279 1.00 10.90 104 GLY B N 1
ATOM 1730 C CA . GLY B 1 68 ? 15.437 -3.784 -0.420 1.00 11.46 104 GLY B CA 1
ATOM 1731 C C . GLY B 1 68 ? 14.505 -3.105 -1.394 1.00 10.40 104 GLY B C 1
ATOM 1732 O O . GLY B 1 68 ? 14.883 -2.060 -1.939 1.00 11.39 104 GLY B O 1
ATOM 1733 N N . GLU B 1 69 ? 13.330 -3.654 -1.650 1.00 8.81 105 GLU B N 1
ATOM 1734 C CA . GLU B 1 69 ? 12.447 -3.103 -2.684 1.00 8.85 105 GLU B CA 1
ATOM 1735 C C . GLU B 1 69 ? 11.484 -2.042 -2.150 1.00 9.19 105 GLU B C 1
ATOM 1736 O O . GLU B 1 69 ? 11.358 -1.833 -0.937 1.00 10.33 105 GLU B O 1
ATOM 1742 N N . SER B 1 70 ? 10.817 -1.378 -3.075 1.00 9.22 106 SER B N 1
ATOM 1743 C CA . SER B 1 70 ? 9.965 -0.228 -2.755 1.00 9.18 106 SER B CA 1
ATOM 1744 C C . SER B 1 70 ? 8.608 -0.673 -2.245 1.00 9.98 106 SER B C 1
ATOM 1745 O O . SER B 1 70 ? 8.162 -1.787 -2.478 1.00 9.51 106 SER B O 1
ATOM 1748 N N . LYS B 1 71 ? 7.956 0.243 -1.549 1.00 10.20 107 LYS B N 1
ATOM 1749 C CA . LYS B 1 71 ? 6.586 -0.005 -1.093 1.00 9.74 107 LYS B CA 1
ATOM 1750 C C . LYS B 1 71 ? 5.639 -0.349 -2.245 1.00 9.75 107 LYS B C 1
ATOM 1751 O O . LYS B 1 71 ? 4.801 -1.244 -2.117 1.00 10.39 107 LYS B O 1
ATOM 1757 N N . ILE B 1 72 ? 5.785 0.305 -3.393 1.00 10.50 108 ILE B N 1
ATOM 1758 C CA . ILE B 1 72 ? 4.941 -0.013 -4.549 1.00 10.99 108 ILE B CA 1
ATOM 1759 C C . ILE B 1 72 ? 5.210 -1.417 -5.086 1.00 11.03 108 ILE B C 1
ATOM 1760 O O . ILE B 1 72 ? 4.288 -2.180 -5.381 1.00 10.77 108 ILE B O 1
ATOM 1769 N N . ALA B 1 73 ? 6.477 -1.781 -5.261 1.00 10.09 109 ALA B N 1
ATOM 1770 C CA . ALA B 1 73 ? 6.788 -3.107 -5.753 1.00 10.74 109 ALA B CA 1
ATOM 1771 C C . ALA B 1 73 ? 6.242 -4.176 -4.813 1.00 11.05 109 ALA B C 1
ATOM 1772 O O . ALA B 1 73 ? 5.729 -5.209 -5.250 1.00 11.39 109 ALA B O 1
ATOM 1774 N N . VAL B 1 74 ? 6.399 -3.968 -3.517 1.00 10.23 110 VAL B N 1
ATOM 1775 C CA . VAL B 1 74 ? 5.933 -4.938 -2.538 1.00 9.88 110 VAL B CA 1
ATOM 1776 C C . VAL B 1 74 ? 4.401 -5.029 -2.548 1.00 10.48 110 VAL B C 1
ATOM 1777 O O . VAL B 1 74 ? 3.860 -6.132 -2.518 1.00 11.04 110 VAL B O 1
ATOM 1781 N N . HIS B 1 75 ? 3.715 -3.901 -2.646 1.00 10.45 111 HIS B N 1
ATOM 1782 C CA . HIS B 1 75 ? 2.251 -3.937 -2.725 1.00 12.11 111 HIS B CA 1
ATOM 1783 C C . HIS B 1 75 ? 1.799 -4.753 -3.926 1.00 12.19 111 HIS B C 1
ATOM 1784 O O . HIS B 1 75 ? 0.890 -5.585 -3.815 1.00 12.63 111 HIS B O 1
ATOM 1797 N N . ASN B 1 76 ? 2.403 -4.525 -5.083 1.00 12.40 112 ASN B N 1
ATOM 1798 C CA . ASN B 1 76 ? 1.956 -5.239 -6.285 1.00 11.68 112 ASN B CA 1
ATOM 1799 C C . ASN B 1 76 ? 2.130 -6.755 -6.159 1.00 13.39 112 ASN B C 1
ATOM 1800 O O . ASN B 1 76 ? 1.271 -7.538 -6.570 1.00 13.49 112 ASN B O 1
ATOM 1805 N N . PHE B 1 77 ? 3.215 -7.167 -5.553 1.00 10.99 113 PHE B N 1
ATOM 1806 C CA . PHE B 1 77 ? 3.458 -8.583 -5.317 1.00 12.33 113 PHE B CA 1
ATOM 1807 C C . PHE B 1 77 ? 2.444 -9.155 -4.336 1.00 13.91 113 PHE B C 1
ATOM 1808 O O . PHE B 1 77 ? 1.903 -10.253 -4.539 1.00 13.20 113 PHE B O 1
ATOM 1824 N N . LYS B 1 79 ? -0.594 -8.183 -3.629 1.00 14.07 115 LYS B N 1
ATOM 1825 C CA . LYS B 1 79 ? -1.892 -8.302 -4.299 1.00 15.56 115 LYS B CA 1
ATOM 1826 C C . LYS B 1 79 ? -1.914 -9.556 -5.165 1.00 17.05 115 LYS B C 1
ATOM 1827 O O . LYS B 1 79 ? -2.858 -10.341 -5.093 1.00 19.40 115 LYS B O 1
ATOM 1833 N N . SER B 1 80 ? -0.879 -9.738 -5.979 1.00 17.17 116 SER B N 1
ATOM 1834 C CA . SER B 1 80 ? -0.791 -10.864 -6.909 1.00 17.77 116 SER B CA 1
ATOM 1835 C C . SER B 1 80 ? -0.819 -12.215 -6.210 1.00 18.29 116 SER B C 1
ATOM 1836 O O . SER B 1 80 ? -1.400 -13.164 -6.725 1.00 19.72 116 SER B O 1
ATOM 1841 N N . TYR B 1 81 ? -0.188 -12.302 -5.050 1.00 18.65 117 TYR B N 1
ATOM 1842 C CA . TYR B 1 81 ? -0.016 -13.571 -4.349 1.00 19.77 117 TYR B CA 1
ATOM 1843 C C . TYR B 1 81 ? -0.967 -13.747 -3.167 1.00 20.20 117 TYR B C 1
ATOM 1844 O O . TYR B 1 81 ? -0.865 -14.733 -2.438 1.00 22.57 117 TYR B O 1
ATOM 1853 N N . GLY B 1 82 ? -1.909 -12.821 -3.005 1.00 20.20 118 GLY B N 1
ATOM 1854 C CA . GLY B 1 82 ? -2.888 -12.872 -1.929 1.00 20.58 118 GLY B CA 1
ATOM 1855 C C . GLY B 1 82 ? -2.272 -12.990 -0.549 1.00 20.52 118 GLY B C 1
ATOM 1856 O O . GLY B 1 82 ? -2.707 -13.809 0.276 1.00 21.44 118 GLY B O 1
ATOM 1857 N N . VAL B 1 83 ? -1.247 -12.177 -0.289 1.00 19.99 119 VAL B N 1
ATOM 1858 C CA . V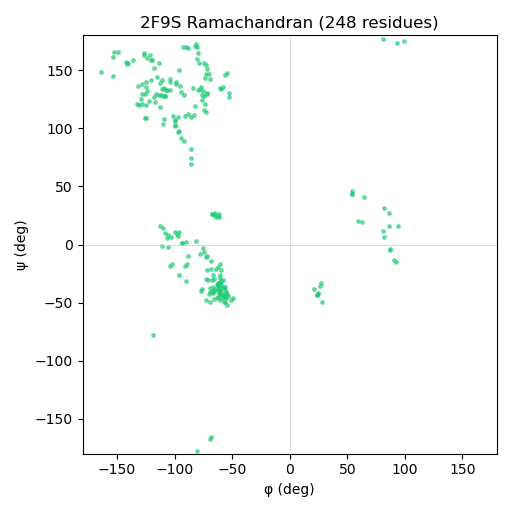AL B 1 83 ? -0.521 -12.258 0.968 1.00 19.31 119 VAL B CA 1
ATOM 1859 C C . VAL B 1 83 ? -1.402 -11.805 2.131 1.00 19.77 119 VAL B C 1
ATOM 1860 O O . VAL B 1 83 ? -1.870 -10.671 2.153 1.00 20.88 119 VAL B O 1
ATOM 1864 N N A ASN B 1 84 ? -1.660 -12.662 3.115 0.50 20.74 120 ASN B N 1
ATOM 1865 N N B ASN B 1 84 ? -1.518 -12.733 3.087 0.50 19.29 120 ASN B N 1
ATOM 1866 C CA A ASN B 1 84 ? -2.455 -12.242 4.278 0.50 20.82 120 ASN B CA 1
ATOM 1867 C CA B ASN B 1 84 ? -2.418 -12.668 4.230 0.50 18.26 120 ASN B CA 1
ATOM 1868 C C A ASN B 1 84 ? -1.692 -12.442 5.580 0.50 19.74 120 ASN B C 1
ATOM 1869 C C B ASN B 1 84 ? -1.677 -12.567 5.564 0.50 18.58 120 ASN B C 1
ATOM 1870 O O . ASN B 1 84 ? -2.277 -12.752 6.622 0.50 18.79 120 ASN B O 1
ATOM 1879 N N . PHE B 1 85 ? -0.376 -12.271 5.506 1.00 16.59 121 PHE B N 1
ATOM 1880 C CA . PHE B 1 85 ? 0.473 -12.255 6.685 1.00 15.56 121 PHE B CA 1
ATOM 1881 C C . PHE B 1 85 ? 1.396 -11.032 6.652 1.00 12.60 121 PHE B C 1
ATOM 1882 O O . PHE B 1 85 ? 1.507 -10.377 5.603 1.00 13.83 121 PHE B O 1
ATOM 1890 N N . PRO B 1 86 ? 1.995 -10.698 7.783 1.00 12.18 122 PRO B N 1
ATOM 1891 C CA . PRO B 1 86 ? 2.863 -9.522 7.874 1.00 12.48 122 PRO B CA 1
ATOM 1892 C C . PRO B 1 86 ? 4.059 -9.517 6.915 1.00 11.33 122 PRO B C 1
ATOM 1893 O O . PRO B 1 86 ? 4.772 -10.519 6.786 1.00 11.42 122 PRO B O 1
ATOM 1897 N N . VAL B 1 87 ? 4.274 -8.365 6.288 1.00 10.31 123 VAL B N 1
ATOM 1898 C CA . VAL B 1 87 ? 5.388 -8.083 5.398 1.00 9.50 123 VAL B CA 1
ATOM 1899 C C . VAL B 1 87 ? 6.081 -6.835 5.915 1.00 9.29 123 VAL B C 1
ATOM 1900 O O . VAL B 1 87 ? 5.418 -5.827 6.188 1.00 9.93 123 VAL B O 1
ATOM 1904 N N . VAL B 1 88 ? 7.396 -6.898 6.074 1.00 8.86 124 VAL B N 1
ATOM 1905 C CA . VAL B 1 88 ? 8.192 -5.756 6.487 1.00 10.18 124 VAL B CA 1
ATOM 1906 C C . VAL B 1 88 ? 9.223 -5.441 5.424 1.00 10.66 124 VAL B C 1
ATOM 1907 O O . VAL B 1 88 ? 9.590 -6.277 4.603 1.00 10.42 124 VAL B O 1
ATOM 1911 N N . LEU B 1 89 ? 9.706 -4.202 5.450 1.00 11.23 125 LEU B N 1
ATOM 1912 C CA . LEU B 1 89 ? 10.568 -3.645 4.409 1.00 11.44 125 LEU B CA 1
ATOM 1913 C C . LEU B 1 89 ? 11.984 -3.433 4.890 1.00 11.61 125 LEU B C 1
ATOM 1914 O O . LEU B 1 89 ? 12.267 -2.497 5.639 1.00 12.16 125 LEU B O 1
ATOM 1919 N N . ASP B 1 90 ? 12.895 -4.311 4.494 1.00 10.93 126 ASP B N 1
ATOM 1920 C CA . ASP B 1 90 ? 14.327 -4.172 4.822 1.00 11.72 126 ASP B CA 1
ATOM 1921 C C . ASP B 1 90 ? 14.982 -3.277 3.783 1.00 12.89 126 ASP B C 1
ATOM 1922 O O . ASP B 1 90 ? 15.766 -3.711 2.946 1.00 13.57 126 ASP B O 1
ATOM 1927 N N . THR B 1 91 ? 14.621 -2.006 3.831 1.00 14.17 127 THR B N 1
ATOM 1928 C CA . THR B 1 91 ? 14.906 -1.095 2.721 1.00 16.87 127 THR B CA 1
ATOM 1929 C C . THR B 1 91 ? 16.400 -0.927 2.461 1.00 17.41 127 THR B C 1
ATOM 1930 O O . THR B 1 91 ? 16.834 -0.806 1.309 1.00 19.13 127 THR B O 1
ATOM 1937 N N . ASP B 1 92 ? 17.196 -0.961 3.519 1.00 16.11 128 ASP B N 1
ATOM 1938 C CA . ASP B 1 92 ? 18.629 -0.738 3.415 1.00 18.09 128 ASP B CA 1
ATOM 1939 C C . ASP B 1 92 ? 19.438 -2.002 3.661 1.00 18.37 128 ASP B C 1
ATOM 1940 O O . ASP B 1 92 ? 20.649 -1.953 3.859 1.00 17.90 128 ASP B O 1
ATOM 1945 N N . ARG B 1 93 ? 18.771 -3.164 3.632 1.00 16.28 129 ARG B N 1
ATOM 1946 C CA . ARG B 1 93 ? 19.411 -4.469 3.824 1.00 17.01 129 ARG B CA 1
ATOM 1947 C C . ARG B 1 93 ? 20.119 -4.640 5.167 1.00 15.31 129 ARG B C 1
ATOM 1948 O O . ARG B 1 93 ? 20.961 -5.527 5.319 1.00 15.29 129 ARG B O 1
ATOM 1956 N N . GLN B 1 94 ? 19.771 -3.842 6.163 1.00 14.73 130 GLN B N 1
ATOM 1957 C CA . GLN B 1 94 ? 20.410 -3.956 7.472 1.00 16.48 130 GLN B CA 1
ATOM 1958 C C . GLN B 1 94 ? 20.089 -5.279 8.154 1.00 14.25 130 GLN B C 1
ATOM 1959 O O . GLN B 1 94 ? 20.944 -5.870 8.804 1.00 15.62 130 GLN B O 1
ATOM 1969 N N . VAL B 1 95 ? 18.849 -5.735 8.035 1.00 13.01 131 VAL B N 1
ATOM 1970 C CA . VAL B 1 95 ? 18.427 -6.963 8.701 1.00 12.36 131 VAL B CA 1
ATOM 1971 C C . VAL B 1 95 ? 18.954 -8.176 7.939 1.00 11.51 131 VAL B C 1
ATOM 1972 O O . VAL B 1 95 ? 19.405 -9.113 8.550 1.00 11.65 131 VAL B O 1
ATOM 1976 N N . LEU B 1 96 ? 18.936 -8.127 6.607 1.00 11.93 132 LEU B N 1
ATOM 1977 C CA . LEU B 1 96 ? 19.615 -9.129 5.773 1.00 12.50 132 LEU B CA 1
ATOM 1978 C C . LEU B 1 96 ? 21.049 -9.322 6.264 1.00 13.30 132 LEU B C 1
ATOM 1979 O O . LEU B 1 96 ? 21.514 -10.441 6.402 1.00 13.30 132 LEU B O 1
ATOM 1984 N N . ASP B 1 97 ? 21.739 -8.221 6.515 1.00 13.63 133 ASP B N 1
ATOM 1985 C CA . ASP B 1 97 ? 23.136 -8.274 6.945 1.00 16.06 133 ASP B CA 1
ATOM 1986 C C . ASP B 1 97 ? 23.267 -8.848 8.358 1.00 15.54 133 ASP B C 1
ATOM 1987 O O . ASP B 1 97 ? 24.152 -9.656 8.614 1.00 15.99 133 ASP B O 1
ATOM 1996 N N . ALA B 1 98 ? 22.383 -8.465 9.260 1.00 14.35 134 ALA B N 1
ATOM 1997 C CA . ALA B 1 98 ? 22.405 -8.946 10.635 1.00 14.62 134 ALA B CA 1
ATOM 1998 C C . ALA B 1 98 ? 22.192 -10.458 10.712 1.00 14.24 134 ALA B C 1
ATOM 1999 O O . ALA B 1 98 ? 22.747 -11.119 11.602 1.00 15.49 134 ALA B O 1
ATOM 2001 N N . TYR B 1 99 ? 21.393 -10.995 9.784 1.00 12.06 135 TYR B N 1
ATOM 2002 C CA . TYR B 1 99 ? 21.109 -12.429 9.704 1.00 11.75 135 TYR B CA 1
ATOM 2003 C C . TYR B 1 99 ? 22.052 -13.175 8.744 1.00 13.44 135 TYR B C 1
ATOM 2004 O O . TYR B 1 99 ? 21.909 -14.381 8.558 1.00 13.08 135 TYR B O 1
ATOM 2013 N N . ASP B 1 100 ? 22.997 -12.451 8.152 1.00 13.65 136 ASP B N 1
ATOM 2014 C CA . ASP B 1 100 ? 23.989 -13.014 7.228 1.00 15.15 136 ASP B CA 1
ATOM 2015 C C . ASP B 1 100 ? 23.325 -13.786 6.075 1.00 14.16 136 ASP B C 1
ATOM 2016 O O . ASP B 1 100 ? 23.791 -14.871 5.686 1.00 15.44 136 ASP B O 1
ATOM 2025 N N . VAL B 1 101 ? 22.260 -13.217 5.507 1.00 13.85 137 VAL B N 1
ATOM 2026 C CA . VAL B 1 101 ? 21.483 -13.895 4.472 1.00 14.23 137 VAL B CA 1
ATOM 2027 C C . VAL B 1 101 ? 22.051 -13.723 3.059 1.00 15.54 137 VAL B C 1
ATOM 2028 O O . VAL B 1 101 ? 22.367 -12.589 2.665 1.00 16.79 137 VAL B O 1
ATOM 2032 N N A SER B 1 102 ? 22.214 -14.878 2.394 0.60 15.77 138 SER B N 1
ATOM 2033 N N B SER B 1 102 ? 22.067 -14.789 2.254 0.40 16.96 138 SER B N 1
ATOM 2034 C CA A SER B 1 102 ? 22.541 -15.083 0.973 0.60 16.92 138 SER B CA 1
ATOM 2035 C CA B SER B 1 102 ? 22.668 -14.709 0.920 0.40 18.37 138 SER B CA 1
ATOM 2036 C C A SER B 1 102 ? 22.602 -16.617 0.764 0.60 17.04 138 SER B C 1
ATOM 2037 C C B SER B 1 102 ? 21.801 -14.754 -0.361 0.40 17.86 138 SER B C 1
ATOM 2038 O O A SER B 1 102 ? 23.321 -17.264 1.503 0.60 17.03 138 SER B O 1
ATOM 2039 O O B SER B 1 102 ? 21.075 -13.832 -0.650 0.40 16.99 138 SER B O 1
ATOM 2044 N N A PRO B 1 103 ? 21.893 -17.235 -0.182 0.60 16.34 139 PRO B N 1
ATOM 2045 N N B PRO B 1 103 ? 21.783 -15.887 -1.054 0.40 18.64 139 PRO B N 1
ATOM 2046 C CA A PRO B 1 103 ? 20.901 -16.661 -1.109 0.60 14.87 139 PRO B CA 1
ATOM 2047 C CA B PRO B 1 103 ? 20.814 -16.966 -0.956 0.40 17.38 139 PRO B CA 1
ATOM 2048 C C A PRO B 1 103 ? 19.449 -16.596 -0.586 0.60 13.60 139 PRO B C 1
ATOM 2049 C C B PRO B 1 103 ? 19.388 -16.584 -0.504 0.40 15.25 139 PRO B C 1
ATOM 2050 O O A PRO B 1 103 ? 19.189 -16.919 0.561 0.60 13.20 139 PRO B O 1
ATOM 2051 O O B PRO B 1 103 ? 19.086 -16.621 0.686 0.40 14.53 139 PRO B O 1
ATOM 2058 N N . LEU B 1 104 ? 18.532 -16.192 -1.461 1.00 13.78 140 LEU B N 1
ATOM 2059 C CA . LEU B 1 104 ? 17.091 -16.100 -1.189 1.00 12.68 140 LEU B CA 1
ATOM 2060 C C . LEU B 1 104 ? 16.320 -17.238 -1.852 1.00 12.26 140 LEU B C 1
ATOM 2061 O O . LEU B 1 104 ? 16.697 -17.685 -2.944 1.00 14.46 140 LEU B O 1
ATOM 2066 N N . PRO B 1 105 ? 15.231 -17.698 -1.253 1.00 11.18 141 PRO B N 1
ATOM 2067 C CA . PRO B 1 105 ? 14.807 -17.310 0.095 1.00 10.64 141 PRO B CA 1
ATOM 2068 C C . PRO B 1 105 ? 15.671 -17.954 1.179 1.00 9.75 141 PRO B C 1
ATOM 2069 O O . PRO B 1 105 ? 16.301 -19.012 0.988 1.00 9.98 141 PRO B O 1
ATOM 2073 N N . THR B 1 106 ? 15.688 -17.315 2.336 1.00 9.73 142 THR B N 1
ATOM 2074 C CA . THR B 1 106 ? 16.166 -17.943 3.575 1.00 10.07 142 THR B CA 1
ATOM 2075 C C . THR B 1 106 ? 15.163 -17.695 4.662 1.00 9.04 142 THR B C 1
ATOM 2076 O O . THR B 1 106 ? 14.641 -16.582 4.776 1.00 10.37 142 THR B O 1
ATOM 2080 N N . THR B 1 107 ? 14.858 -18.723 5.445 1.00 9.36 143 THR B N 1
ATOM 2081 C CA . THR B 1 107 ? 13.855 -18.692 6.490 1.00 9.16 143 THR B CA 1
ATOM 2082 C C . THR B 1 107 ? 14.489 -19.087 7.809 1.00 9.07 143 THR B C 1
ATOM 2083 O O . THR B 1 107 ? 15.221 -20.084 7.875 1.00 10.19 143 THR B O 1
ATOM 2087 N N . PHE B 1 108 ? 14.229 -18.316 8.856 1.00 8.48 144 PHE B N 1
ATOM 2088 C CA . PHE B 1 108 ? 14.642 -18.611 10.218 1.00 8.73 144 PHE B CA 1
ATOM 2089 C C . PHE B 1 108 ? 13.420 -19.001 11.006 1.00 8.37 144 PHE B C 1
ATOM 2090 O O . PHE B 1 108 ? 12.412 -18.291 11.028 1.00 9.63 144 PHE B O 1
ATOM 2098 N N . LEU B 1 109 ? 13.494 -20.148 11.661 1.00 8.75 145 LEU B N 1
ATOM 2099 C CA . LEU B 1 109 ? 12.422 -20.641 12.506 1.00 9.05 145 LEU B CA 1
ATOM 2100 C C . LEU B 1 109 ? 12.784 -20.254 13.933 1.00 9.35 145 LEU B C 1
ATOM 2101 O O . LEU B 1 109 ? 13.750 -20.771 14.515 1.00 10.65 145 LEU B O 1
ATOM 2106 N N . ILE B 1 110 ? 12.036 -19.308 14.471 1.00 9.58 146 ILE B N 1
ATOM 2107 C CA . ILE B 1 110 ? 12.320 -18.686 15.762 1.00 9.82 146 ILE B CA 1
ATOM 2108 C C . ILE B 1 110 ? 11.261 -19.134 16.748 1.00 9.92 146 ILE B C 1
ATOM 2109 O O . ILE B 1 110 ? 10.069 -19.034 16.479 1.00 10.10 146 ILE B O 1
ATOM 2114 N N . ASN B 1 111 ? 11.693 -19.659 17.899 1.00 9.99 147 ASN B N 1
ATOM 2115 C CA . ASN B 1 111 ? 10.753 -20.161 18.888 1.00 10.42 147 ASN B CA 1
ATOM 2116 C C . ASN B 1 111 ? 10.177 -19.020 19.745 1.00 10.55 147 ASN B C 1
ATOM 2117 O O . ASN B 1 111 ? 10.572 -17.865 19.608 1.00 10.99 147 ASN B O 1
ATOM 2122 N N . PRO B 1 112 ? 9.184 -19.339 20.589 1.00 11.42 148 PRO B N 1
ATOM 2123 C CA . PRO B 1 112 ? 8.561 -18.305 21.426 1.00 12.72 148 PRO B CA 1
ATOM 2124 C C . PRO B 1 112 ? 9.500 -17.585 22.395 1.00 13.79 148 PRO B C 1
ATOM 2125 O O . PRO B 1 112 ? 9.132 -16.530 22.911 1.00 14.00 148 PRO B O 1
ATOM 2129 N N . GLU B 1 113 ? 10.674 -18.152 22.657 1.00 15.70 149 GLU B N 1
ATOM 2130 C CA . GLU B 1 113 ? 11.702 -17.490 23.475 1.00 18.14 149 GLU B CA 1
ATOM 2131 C C . GLU B 1 113 ? 12.677 -16.638 22.669 1.00 17.76 149 GLU B C 1
ATOM 2132 O O . GLU B 1 113 ? 13.600 -16.051 23.215 1.00 18.97 149 GLU B O 1
ATOM 2138 N N . GLY B 1 114 ? 12.484 -16.548 21.355 1.00 15.91 150 GLY B N 1
ATOM 2139 C CA . GLY B 1 114 ? 13.330 -15.724 20.522 1.00 15.56 150 GLY B CA 1
ATOM 2140 C C . GLY B 1 114 ? 14.603 -16.381 20.030 1.00 14.86 150 GLY B C 1
ATOM 2141 O O . GLY B 1 114 ? 15.479 -15.671 19.554 1.00 16.00 150 GLY B O 1
ATOM 2142 N N . LYS B 1 115 ? 14.683 -17.701 20.120 1.00 13.84 151 LYS B N 1
ATOM 2143 C CA . LYS B 1 115 ? 15.866 -18.457 19.713 1.00 14.68 151 LYS B CA 1
ATOM 2144 C C . LYS B 1 115 ? 15.657 -19.035 18.324 1.00 1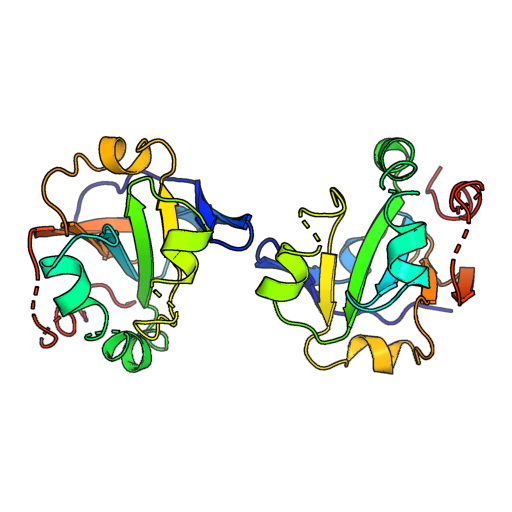3.52 151 LYS B C 1
ATOM 2145 O O . LYS B 1 115 ? 14.591 -19.556 18.029 1.00 12.87 151 LYS B O 1
ATOM 2151 N N . VAL B 1 116 ? 16.706 -19.002 17.509 1.00 13.25 152 VAL B N 1
ATOM 2152 C CA . VAL B 1 116 ? 16.704 -19.683 16.213 1.00 13.05 152 VAL B CA 1
ATOM 2153 C C . VAL B 1 116 ? 16.853 -21.180 16.413 1.00 12.87 152 VAL B C 1
ATOM 2154 O O . VAL B 1 116 ? 17.879 -21.653 16.924 1.00 15.17 152 VAL B O 1
ATOM 2158 N N . VAL B 1 117 ? 15.844 -21.945 16.036 1.00 11.34 153 VAL B N 1
ATOM 2159 C CA . VAL B 1 117 ? 15.924 -23.387 16.192 1.00 12.74 153 VAL B CA 1
ATOM 2160 C C . VAL B 1 117 ? 16.377 -24.072 14.922 1.00 12.23 153 VAL B C 1
ATOM 2161 O O . VAL B 1 117 ? 16.972 -25.116 15.027 1.00 11.99 153 VAL B O 1
ATOM 2168 N N . LYS B 1 118 ? 16.153 -23.487 13.753 1.00 11.87 154 LYS B N 1
ATOM 2169 C CA . LYS B 1 118 ? 16.516 -24.094 12.487 1.00 11.28 154 LYS B CA 1
ATOM 2170 C C . LYS B 1 118 ? 16.485 -23.015 11.415 1.00 10.89 154 LYS B C 1
ATOM 2171 O O . LYS B 1 118 ? 15.688 -22.065 11.519 1.00 10.98 154 LYS B O 1
ATOM 2182 N N . VAL B 1 119 ? 17.337 -23.128 10.413 1.00 9.89 155 VAL B N 1
ATOM 2183 C CA . VAL B 1 119 ? 17.398 -22.231 9.262 1.00 9.29 155 VAL B CA 1
ATOM 2184 C C . VAL B 1 119 ? 17.167 -23.056 8.002 1.00 9.07 155 VAL B C 1
ATOM 2185 O O . VAL B 1 119 ? 17.631 -24.187 7.901 1.00 9.82 155 VAL B O 1
ATOM 2189 N N . VAL B 1 120 ? 16.448 -22.501 7.039 1.00 8.73 156 VAL B N 1
ATOM 2190 C CA . VAL B 1 120 ? 16.124 -23.183 5.792 1.00 8.93 156 VAL B CA 1
ATOM 2191 C C . VAL B 1 120 ? 16.447 -22.252 4.635 1.00 9.19 156 VAL B C 1
ATOM 2192 O O . VAL B 1 120 ? 15.879 -21.153 4.558 1.00 10.76 156 VAL B O 1
ATOM 2196 N N . THR B 1 121 ? 17.329 -22.648 3.741 1.00 9.36 157 THR B N 1
ATOM 2197 C CA . THR B 1 121 ? 17.657 -21.874 2.539 1.00 9.93 157 THR B CA 1
ATOM 2198 C C . THR B 1 121 ? 17.093 -22.592 1.333 1.00 10.33 157 THR B C 1
ATOM 2199 O O . THR B 1 121 ? 17.239 -23.807 1.204 1.00 11.71 157 THR B O 1
ATOM 2203 N N . GLY B 1 122 ? 16.458 -21.855 0.433 1.00 9.24 158 GLY B N 1
ATOM 2204 C CA . GLY B 1 122 ? 15.840 -22.402 -0.740 1.00 8.97 158 GLY B CA 1
ATOM 2205 C C . GLY B 1 122 ? 14.351 -22.579 -0.571 1.00 8.03 158 GLY B C 1
ATOM 2206 O O . GLY B 1 122 ? 13.790 -22.378 0.499 1.00 9.48 158 GLY B O 1
ATOM 2207 N N . THR B 1 123 ? 13.717 -22.978 -1.657 1.00 9.94 159 THR B N 1
ATOM 2208 C CA . THR B 1 123 ? 12.267 -23.100 -1.677 1.00 9.01 159 THR B CA 1
ATOM 2209 C C . THR B 1 123 ? 11.813 -24.261 -0.784 1.00 9.43 159 THR B C 1
ATOM 2210 O O . THR B 1 123 ? 12.537 -25.255 -0.587 1.00 10.70 159 THR B O 1
ATOM 2222 N N . THR B 1 125 ? 8.487 -26.872 0.342 1.00 8.62 161 THR B N 1
ATOM 2223 C CA . THR B 1 125 ? 7.181 -27.443 -0.029 1.00 8.57 161 THR B CA 1
ATOM 2224 C C . THR B 1 125 ? 6.213 -27.146 1.101 1.00 8.88 161 THR B C 1
ATOM 2225 O O . THR B 1 125 ? 6.595 -26.816 2.218 1.00 9.01 161 THR B O 1
ATOM 2229 N N . GLU B 1 126 ? 4.928 -27.269 0.810 1.00 8.85 162 GLU B N 1
ATOM 2230 C CA . GLU B 1 126 ? 3.928 -27.085 1.836 1.00 8.48 162 GLU B CA 1
ATOM 2231 C C . GLU B 1 126 ? 4.059 -28.057 3.002 1.00 7.73 162 GLU B C 1
ATOM 2232 O O . GLU B 1 126 ? 3.887 -27.662 4.155 1.00 8.35 162 GLU B O 1
ATOM 2238 N N . SER B 1 127 ? 4.383 -29.319 2.717 1.00 8.78 163 SER B N 1
ATOM 2239 C CA . SER B 1 127 ? 4.620 -30.277 3.793 1.00 9.32 163 SER B CA 1
ATOM 2240 C C . SER B 1 127 ? 5.786 -29.876 4.690 1.00 8.87 163 SER B C 1
ATOM 2241 O O . SER B 1 127 ? 5.724 -30.031 5.915 1.00 9.63 163 SER B O 1
ATOM 2254 N N . ILE B 1 129 ? 6.849 -26.758 5.207 1.00 9.00 165 ILE B N 1
ATOM 2255 C CA . ILE B 1 129 ? 6.410 -25.585 5.961 1.00 9.24 165 ILE B CA 1
ATOM 2256 C C . ILE B 1 129 ? 5.525 -25.977 7.130 1.00 9.20 165 ILE B C 1
ATOM 2257 O O . ILE B 1 129 ? 5.673 -25.440 8.232 1.00 9.60 165 ILE B O 1
ATOM 2262 N N . HIS B 1 130 ? 4.626 -26.918 6.907 1.00 9.23 166 HIS B N 1
ATOM 2263 C CA . HIS B 1 130 ? 3.747 -27.405 7.956 1.00 10.50 166 HIS B CA 1
ATOM 2264 C C . HIS B 1 130 ? 4.558 -27.920 9.144 1.00 9.60 166 HIS B C 1
ATOM 2265 O O . HIS B 1 130 ? 4.299 -27.576 10.302 1.00 10.44 166 HIS B O 1
ATOM 2272 N N . ASP B 1 131 ? 5.540 -28.763 8.852 1.00 10.27 167 ASP B N 1
ATOM 2273 C CA . ASP B 1 131 ? 6.360 -29.300 9.916 1.00 11.16 167 ASP B CA 1
ATOM 2274 C C . ASP B 1 131 ? 7.223 -28.232 10.589 1.00 10.30 167 ASP B C 1
ATOM 2275 O O . ASP B 1 131 ? 7.395 -28.251 11.792 1.00 9.93 167 ASP B O 1
ATOM 2284 N N . TYR B 1 132 ? 7.727 -27.269 9.826 1.00 9.88 168 TYR B N 1
ATOM 2285 C CA . TYR B 1 132 ? 8.490 -26.151 10.397 1.00 9.50 168 TYR B CA 1
ATOM 2286 C C . TYR B 1 132 ? 7.657 -25.305 11.362 1.00 10.19 168 TYR B C 1
ATOM 2287 O O . TYR B 1 132 ? 8.140 -24.916 12.422 1.00 10.23 168 TYR B O 1
ATOM 2304 N N . ASN B 1 134 ? 5.000 -26.359 13.048 1.00 10.02 170 ASN B N 1
ATOM 2305 C CA . ASN B 1 134 ? 4.793 -27.180 14.248 1.00 10.91 170 ASN B CA 1
ATOM 2306 C C . ASN B 1 134 ? 5.973 -27.114 15.222 1.00 11.68 170 ASN B C 1
ATOM 2307 O O . ASN B 1 134 ? 5.796 -27.175 16.443 1.00 12.66 170 ASN B O 1
ATOM 2312 N N . LEU B 1 135 ? 7.180 -26.973 14.681 1.00 10.55 171 LEU B N 1
ATOM 2313 C CA . LEU B 1 135 ? 8.383 -26.929 15.514 1.00 11.72 171 LEU B CA 1
ATOM 2314 C C . LEU B 1 135 ? 8.437 -25.698 16.415 1.00 11.87 171 LEU B C 1
ATOM 2315 O O . LEU B 1 135 ? 9.019 -25.748 17.508 1.00 14.09 171 LEU B O 1
ATOM 2324 N N . ILE B 1 136 ? 7.843 -24.587 15.982 1.00 10.85 172 ILE B N 1
ATOM 2325 C CA . ILE B 1 136 ? 7.977 -23.309 16.698 1.00 10.80 172 ILE B CA 1
ATOM 2326 C C . ILE B 1 136 ? 6.711 -22.830 17.371 1.00 10.90 172 ILE B C 1
ATOM 2327 O O . ILE B 1 136 ? 6.719 -21.803 18.036 1.00 11.84 172 ILE B O 1
ATOM 2332 N N . LYS B 1 137 ? 5.618 -23.564 17.244 1.00 10.39 173 LYS B N 1
ATOM 2333 C CA . LYS B 1 137 ? 4.379 -23.100 17.879 1.00 12.82 173 LYS B CA 1
ATOM 2334 C C . LYS B 1 137 ? 4.492 -23.213 19.409 1.00 13.25 173 LYS B C 1
ATOM 2335 O O . LYS B 1 137 ? 5.183 -24.099 19.928 1.00 14.30 173 LYS B O 1
ATOM 2341 N N . PRO B 1 138 ? 3.868 -22.292 20.138 1.00 13.41 174 PRO B N 1
ATOM 2342 C CA . PRO B 1 138 ? 3.897 -22.348 21.601 1.00 15.50 174 PRO B CA 1
ATOM 2343 C C . PRO B 1 138 ? 3.153 -23.562 22.174 1.00 18.36 174 PRO B C 1
ATOM 2344 O O . PRO B 1 138 ? 3.760 -24.095 23.109 1.00 23.19 174 PRO B O 1
ATOM 2348 N N . GLY B 1 139 ? 2.385 -24.143 21.844 0.00 22.79 175 GLY B N 1
ATOM 2349 C CA . GLY B 1 139 ? 1.756 -25.228 22.595 0.00 25.44 175 GLY B CA 1
ATOM 2350 C C . GLY B 1 139 ? 0.485 -25.779 21.974 0.00 27.22 175 GLY B C 1
ATOM 2351 O O . GLY B 1 139 ? 0.422 -26.003 20.759 0.00 30.14 175 GLY B O 1
#

Foldseek 3Di:
DFAAQDWDWFAALVGDIDILVVLQQAKEKEKEAELVDPLVLVCLLLCVCCVVCVVLRYAYEYEYEADHSVSVVVSVVNPDPGHYGYPNPCPSVVVVVPDAPIKIFIAANNRGGPDIDDTHDSVCNVSCPRGDD/DFQDWDWFAWLVGDIDTPLVLAPAKEWEKEDELPDPLVLVCLLLCVVCVVCVVLRYAYEYEYAADDSVSVVVSVVSPHDGIYTYPNVCPSVVSNVPDAPTKIFTAASRRDGPDIDHTHDNVVNVSCPRGND

Organism: Bacillus subtilis (strain 168) (NCBI:txid224308)

Radius of gyration: 21.75 Å; Cα contacts (8 Å, |Δi|>4): 563; chains: 2; bounding box: 44×62×37 Å

Sequence (264 aa):
EGSDAPNFVLEDTNGKRIELSDLKGKGVFLNFWGTWWCEPCKKEFPYANQYKHFKSQGVEIVAVNVGESKIAVHNFKSYGVNNFPVVLDTDRQVLDAYDVSPLPTTFLINPEGKVVKVVTGTTESIHDYNLIKPGSDAPNFVLEDTNGKRIELSDLKGKGVFLNFWGTWCEPCKKEFPYANNQYKHFFKSQGVEIVAVNVGESKIAVHNFKSYGVNNFPVVLDTDRQVLDAYDVSSPPLPTTFLINPEGKVVKVVTGTTESIHDYNLIKPG

Nearest PDB structures (foldseek):
  2h1b-assembly2_B  TM=9.846E-01  e=1.769E-24  Bacillus subtilis
  2yp6-assembly3_C  TM=9.062E-01  e=6.152E-13  Streptococcus pneumoniae TIGR4
  1kng-assembly1_A  TM=8.650E-01  e=2.393E-11  Bradyrhizobium japonicum
  1lu4-assembly1_A  TM=9.033E-01  e=4.366E-10  Mycobacterium tuberculosis
  2cvb-assembly1_A  TM=9.186E-01  e=4.110E-08  Thermus thermophilus HB8

GO terms:
  GO:0005515 protein binding (F, IPI)

CATH classification: 3.40.30.10

Secondary structure (DSSP, 8-state):
--EEPPP-EEE-TT--EEEGGGGTTSEEEEEEE-TT-HHHHHHS---TTHHHHGGGTEEEEEEEES--HHHHHH--TT---S-EEEETTSHHHHHTT--SS-EEEEE-TTSEEEEEEE-----------SS--/-BPP--EEEBTTS-EEEGGGGTTSEEEEEEE-TT-HHHHHHS---HHHHHHGGGTEEEEEEEES--HHHHHH--TT---S-EEEETTSHHHHHTT--SS-EEEEE-TTSBEEEEEE-----------S---

InterPro domains:
  IPR000866 Alkyl hydroperoxide reductase subunit C/ Thiol specific antioxidant [PF00578] (39-154)
  IPR013766 Thioredoxin domain [PS51352] (36-174)
  IPR017937 Thioredoxin, conserved site [PS00194] (66-84)
  IPR023555 Thiol-disulphide oxidoreductase ResA [MF_01319] (1-174)
  IPR036249 Thioredoxin-like superfamily [SSF52833] (10-169)
  IPR050553 Thioredoxin family ResA/DsbE subfamily [PTHR42852] (8-167)